Protein AF-M6FTP0-F1 (afdb_monomer)

Nearest PDB structures (foldseek):
  4o4u-assembly3_C  TM=2.458E-01  e=4.553E+00  Glaesserella parasuis
  7vs5-assembly1_dw  TM=1.729E-01  e=6.972E+00  Tequatrovirus T4

Mean predicted aligned error: 3.74 Å

pLDDT: mean 93.64, std 4.98, range [74.75, 98.69]

Foldseek 3Di:
DKEKEKEKEKEFPVLQDPPNVVLVVVDDLDDFADLCQLVDDLQAARKYWYWYWYQDPVGIDTPDTDIDGDHNPDQWDDDQQWIWGDDPFKIWIKGWDDCSQADDQDADPVRHGDIGTQDIAGELAKEKEWEKHWDQDPPPRGIMIMIMMMIMHHYNDSGRCSPVDDGPGYHYHYDDDD

Organism: NCBI:txid996804

Sequence (178 aa):
MIVLQNINLQWNKPMRGAPHSTLRNRLNKSYQLPEIMFHYNKNIGIPYHDVRILQTKDGFKTILNECRYLGSQSANWKIGCTETIKEDSKYNLYFLYSKNCGNPIRYGKTFGFLHEKAFDIFSNEFGRILYNGRHTDSDTGEWFYSLNILNVCDTEEKNYNLFLKEPDKEYKQLEILY

Radius of gyration: 16.49 Å; Cα contacts (8 Å, |Δi|>4): 383; chains: 1; bounding box: 42×42×46 Å

Solvent-accessible surface area (backbone atoms only — not comparable to full-atom values): 10102 Å² total; per-residue (Å²): 79,76,44,42,37,40,38,39,39,34,35,40,64,90,50,59,46,81,70,49,40,60,54,58,76,68,52,76,92,52,66,75,50,64,72,65,68,79,71,63,58,67,82,75,18,48,47,31,39,42,37,32,32,39,48,56,97,92,43,80,42,79,79,40,80,47,80,45,68,43,70,51,88,56,57,61,48,75,59,90,46,33,40,40,35,63,55,99,75,37,33,43,33,29,41,40,58,49,82,90,42,24,40,74,87,52,64,36,98,82,79,41,63,22,66,48,77,62,49,76,38,40,80,72,35,36,35,35,41,36,37,41,19,41,42,65,42,89,88,78,65,46,55,33,36,39,41,38,34,40,40,39,30,28,38,86,72,89,54,50,57,71,55,78,59,83,59,82,39,79,39,80,55,73,71,90,81,129

Structure (mmCIF, N/CA/C/O backbone):
data_AF-M6FTP0-F1
#
_entry.id   AF-M6FTP0-F1
#
loop_
_atom_site.group_PDB
_atom_site.id
_atom_site.type_symbol
_atom_site.label_atom_id
_atom_site.label_alt_id
_atom_site.label_comp_id
_atom_site.label_asym_id
_atom_site.label_entity_id
_atom_site.label_seq_id
_atom_site.pdbx_PDB_ins_code
_atom_site.Cartn_x
_atom_site.Cartn_y
_atom_site.Cartn_z
_atom_site.occupancy
_atom_site.B_iso_or_equiv
_atom_site.auth_seq_id
_atom_site.auth_comp_id
_atom_site.auth_asym_id
_atom_site.auth_atom_id
_atom_site.pdbx_PDB_model_num
ATOM 1 N N . MET A 1 1 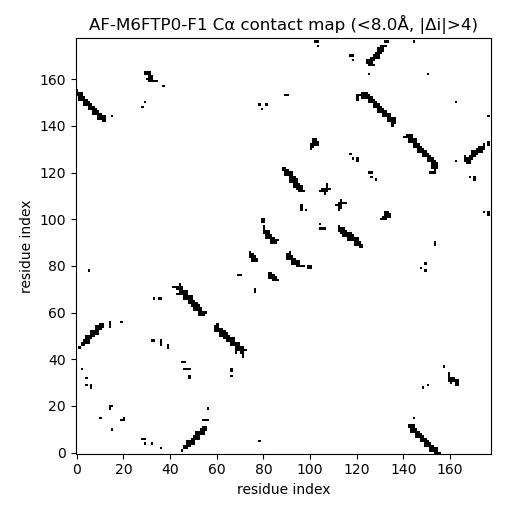? -11.719 -3.741 15.113 1.00 8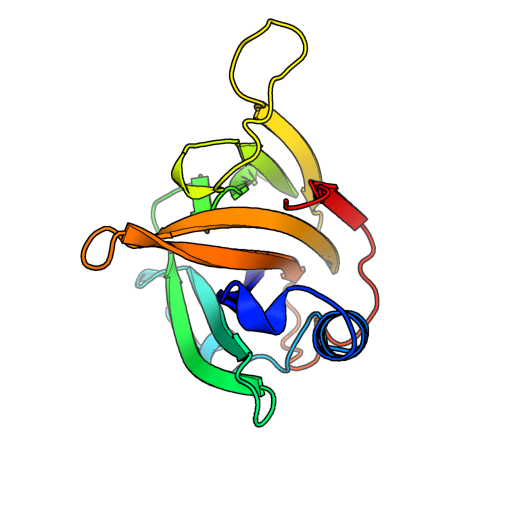5.56 1 MET A N 1
ATOM 2 C CA . MET A 1 1 ? -10.265 -4.005 15.183 1.00 85.56 1 MET A CA 1
ATOM 3 C C . MET A 1 1 ? -9.649 -3.661 13.839 1.00 85.56 1 MET A C 1
ATOM 5 O O . MET A 1 1 ? -10.145 -4.121 12.819 1.00 85.56 1 MET A O 1
ATOM 9 N N . ILE A 1 2 ? -8.552 -2.900 13.809 1.00 92.56 2 ILE A N 1
ATOM 10 C CA . ILE A 1 2 ? -7.895 -2.602 12.532 1.00 92.56 2 ILE A CA 1
ATOM 11 C C . ILE A 1 2 ? -7.166 -3.831 11.970 1.00 92.56 2 ILE A C 1
ATOM 13 O O . ILE A 1 2 ? -6.375 -4.476 12.657 1.00 92.56 2 ILE A O 1
ATOM 17 N N . VAL A 1 3 ? -7.432 -4.125 10.703 1.00 95.88 3 VAL A N 1
ATOM 18 C CA . VAL A 1 3 ? -6.797 -5.159 9.890 1.00 95.88 3 VAL A CA 1
ATOM 19 C C . VAL A 1 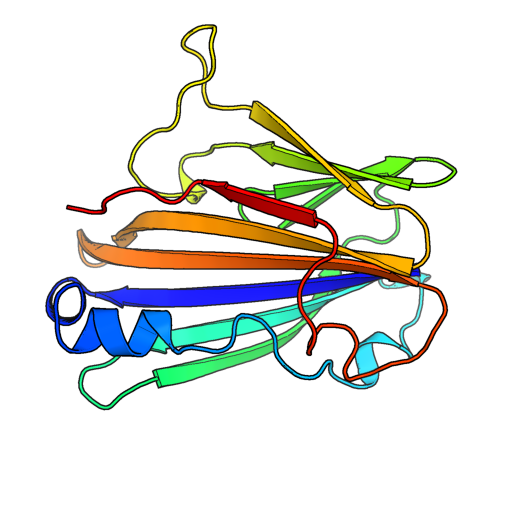3 ? -6.054 -4.469 8.754 1.00 95.88 3 VAL A C 1
ATOM 21 O O . VAL A 1 3 ? -6.605 -3.605 8.069 1.00 95.88 3 VAL A O 1
ATOM 24 N N . LEU A 1 4 ? -4.790 -4.843 8.559 1.00 97.44 4 LEU A N 1
ATOM 25 C CA . LEU A 1 4 ? -3.880 -4.189 7.623 1.00 97.44 4 LEU A CA 1
ATOM 26 C C . LEU A 1 4 ? -3.193 -5.218 6.727 1.00 97.44 4 LEU A C 1
ATOM 28 O O . LEU A 1 4 ? -2.717 -6.254 7.197 1.00 97.44 4 LEU A O 1
ATOM 32 N N . GLN A 1 5 ? -3.086 -4.908 5.438 1.00 98.44 5 GLN A N 1
ATOM 33 C CA . GLN A 1 5 ? -2.251 -5.650 4.498 1.00 98.44 5 GLN A CA 1
ATOM 34 C C . GLN A 1 5 ? -1.409 -4.678 3.678 1.00 98.44 5 GLN A C 1
ATOM 36 O O . GLN A 1 5 ? -1.940 -3.841 2.950 1.00 98.44 5 GLN A O 1
ATOM 41 N N . ASN A 1 6 ? -0.094 -4.822 3.791 1.00 98.50 6 ASN A N 1
ATOM 42 C CA . ASN A 1 6 ? 0.900 -4.102 3.020 1.00 98.50 6 ASN A CA 1
ATOM 43 C C . ASN A 1 6 ? 1.406 -4.990 1.884 1.00 98.50 6 ASN A C 1
ATOM 45 O O . ASN A 1 6 ? 1.874 -6.099 2.126 1.00 98.50 6 ASN A O 1
ATOM 49 N N . ILE A 1 7 ? 1.331 -4.503 0.651 1.00 98.56 7 ILE A N 1
ATOM 50 C CA . ILE A 1 7 ? 1.864 -5.184 -0.526 1.00 98.56 7 ILE A CA 1
ATOM 51 C C . ILE A 1 7 ? 2.856 -4.253 -1.208 1.00 98.56 7 ILE A C 1
ATOM 53 O O . ILE A 1 7 ? 2.527 -3.124 -1.572 1.00 98.56 7 ILE A O 1
ATOM 57 N N . ASN A 1 8 ? 4.069 -4.745 -1.425 1.00 98.06 8 ASN A N 1
ATOM 58 C CA . ASN A 1 8 ? 5.114 -4.042 -2.148 1.00 98.06 8 ASN A CA 1
ATOM 59 C C . ASN A 1 8 ? 5.555 -4.879 -3.354 1.00 98.06 8 ASN A C 1
ATOM 61 O O . ASN A 1 8 ? 6.132 -5.955 -3.209 1.00 98.06 8 ASN A O 1
ATOM 65 N N . LEU A 1 9 ? 5.274 -4.379 -4.552 1.00 98.12 9 LEU A N 1
ATOM 66 C CA . LEU A 1 9 ? 5.743 -4.951 -5.807 1.00 98.12 9 LEU A CA 1
ATOM 67 C C . LEU A 1 9 ? 6.957 -4.163 -6.289 1.00 98.12 9 LEU A C 1
ATOM 69 O O . LEU A 1 9 ? 6.847 -2.952 -6.450 1.00 98.12 9 LEU A O 1
ATOM 73 N N . GLN A 1 10 ? 8.065 -4.836 -6.586 1.00 97.19 10 GLN A N 1
ATOM 74 C CA . GLN A 1 10 ? 9.291 -4.225 -7.097 1.00 97.19 10 GLN A CA 1
ATOM 75 C C . GLN A 1 10 ? 9.682 -4.770 -8.466 1.00 97.19 10 GLN A C 1
ATOM 77 O O . GLN A 1 10 ? 9.391 -5.920 -8.796 1.00 97.19 10 GLN A O 1
ATOM 82 N N . TRP A 1 11 ? 10.356 -3.950 -9.267 1.00 96.38 11 TRP A N 1
ATOM 83 C CA . TRP A 1 11 ? 10.94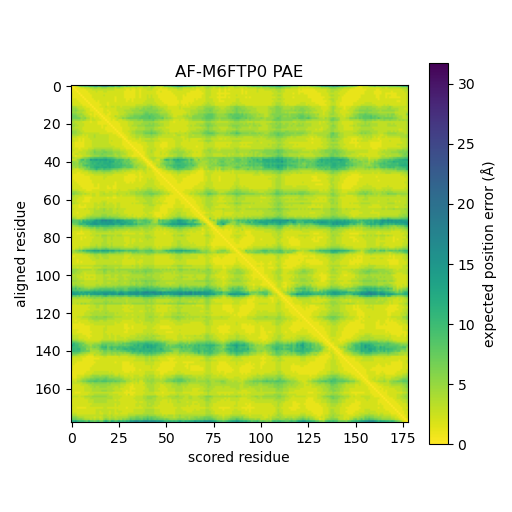0 -4.360 -10.542 1.00 96.38 11 TRP A CA 1
ATOM 84 C C . TRP A 1 11 ? 12.121 -3.467 -10.913 1.00 96.38 11 TRP A C 1
ATOM 86 O O . TRP A 1 11 ? 12.176 -2.303 -10.523 1.00 96.38 11 TRP A O 1
ATOM 96 N N . ASN A 1 12 ? 13.043 -3.992 -11.717 1.00 94.12 12 ASN A N 1
ATOM 97 C CA . ASN A 1 12 ? 14.188 -3.224 -12.209 1.00 94.12 12 ASN A CA 1
ATOM 98 C C . ASN A 1 12 ? 13.881 -2.579 -13.566 1.00 94.12 12 ASN A C 1
ATOM 100 O O . ASN A 1 12 ? 12.886 -2.897 -14.226 1.00 94.12 12 ASN A O 1
ATOM 104 N N . LYS A 1 13 ? 14.772 -1.687 -14.011 1.00 91.94 13 LYS A N 1
ATOM 105 C CA . LYS A 1 13 ? 14.663 -0.954 -15.284 1.00 91.94 13 LYS A CA 1
ATOM 106 C C . LYS A 1 13 ? 14.298 -1.815 -16.509 1.00 91.94 13 LYS A C 1
ATOM 108 O O . LYS A 1 13 ? 13.410 -1.375 -17.243 1.00 91.94 13 LYS A O 1
ATOM 113 N N . PRO A 1 14 ? 14.865 -3.022 -16.735 1.00 92.50 14 PRO A N 1
ATOM 114 C CA . PRO A 1 14 ? 14.511 -3.831 -17.908 1.00 92.50 14 PRO A CA 1
ATOM 115 C C . PRO A 1 14 ? 13.032 -4.248 -17.938 1.00 92.50 14 PRO A C 1
ATOM 117 O O . PRO A 1 14 ? 12.446 -4.396 -19.005 1.00 92.50 14 PRO A O 1
ATOM 120 N N . MET A 1 15 ? 12.397 -4.364 -16.770 1.00 93.94 15 MET A N 1
ATOM 121 C CA . MET A 1 15 ? 11.000 -4.772 -16.624 1.00 93.94 15 MET A CA 1
ATOM 122 C C . MET A 1 15 ? 10.040 -3.575 -16.590 1.00 93.94 15 MET A C 1
ATOM 124 O O . MET A 1 15 ? 8.848 -3.745 -16.354 1.00 93.94 15 MET A O 1
ATOM 128 N N . ARG A 1 16 ? 10.505 -2.337 -16.796 1.00 90.62 16 ARG A N 1
ATOM 129 C CA . ARG A 1 16 ? 9.656 -1.142 -16.656 1.00 90.62 16 ARG A CA 1
ATOM 130 C C . ARG A 1 16 ? 8.542 -1.074 -17.703 1.00 90.62 16 ARG A C 1
ATOM 132 O O . ARG A 1 16 ? 7.417 -0.716 -17.356 1.00 90.62 16 ARG A O 1
ATOM 139 N N . GLY A 1 17 ? 8.855 -1.402 -18.953 1.00 91.12 17 GLY A N 1
ATOM 140 C CA . GLY A 1 17 ? 7.950 -1.268 -20.097 1.00 91.12 17 GLY A CA 1
ATOM 141 C C . GLY A 1 17 ? 7.066 -2.488 -20.359 1.00 91.12 17 GLY A C 1
ATOM 142 O O . GLY A 1 17 ? 7.036 -3.449 -19.586 1.00 91.12 17 GLY A O 1
ATOM 143 N N . ALA A 1 18 ? 6.346 -2.444 -21.480 1.00 89.31 18 ALA A N 1
ATOM 144 C CA . ALA A 1 18 ? 5.653 -3.613 -22.009 1.00 89.31 18 ALA A CA 1
ATOM 145 C C . ALA A 1 18 ? 6.682 -4.690 -22.422 1.00 89.31 18 ALA A C 1
ATOM 147 O O . ALA A 1 18 ? 7.774 -4.333 -22.865 1.00 89.31 18 ALA A O 1
ATOM 148 N N . PRO A 1 19 ? 6.367 -5.990 -22.270 1.00 92.50 19 PRO A N 1
ATOM 149 C CA . PRO A 1 19 ? 5.085 -6.554 -21.822 1.00 92.50 19 PRO A CA 1
ATOM 150 C C . PRO A 1 19 ? 4.919 -6.613 -20.292 1.00 92.50 19 PRO A C 1
ATOM 152 O O . PRO A 1 19 ? 3.826 -6.865 -19.785 1.00 92.50 19 PRO A O 1
ATOM 155 N N . HIS A 1 20 ? 5.988 -6.371 -19.534 1.00 93.94 20 HIS A N 1
ATOM 156 C CA . HIS A 1 20 ? 6.010 -6.542 -18.081 1.00 93.94 20 HIS A CA 1
ATOM 157 C C . HIS A 1 20 ? 5.050 -5.595 -17.347 1.00 93.94 20 HIS A C 1
ATOM 159 O O . HIS A 1 20 ? 4.419 -6.004 -16.370 1.00 93.94 20 HIS A O 1
ATOM 165 N N . SER A 1 21 ? 4.872 -4.362 -17.831 1.00 92.38 21 SER A N 1
ATOM 166 C CA . SER A 1 21 ? 3.883 -3.419 -17.292 1.00 92.38 21 SER A CA 1
ATOM 167 C C . SER A 1 21 ? 2.443 -3.922 -17.419 1.00 92.38 21 SER A C 1
ATOM 169 O O . SER A 1 21 ? 1.660 -3.773 -16.482 1.00 92.38 21 SER A O 1
ATOM 171 N N . THR A 1 22 ? 2.103 -4.594 -18.522 1.00 92.69 22 THR A N 1
ATOM 172 C CA . THR A 1 22 ? 0.778 -5.195 -18.728 1.00 92.69 22 THR A CA 1
ATOM 173 C C . THR A 1 22 ? 0.499 -6.294 -17.707 1.00 92.69 22 THR A C 1
ATOM 175 O O . THR A 1 22 ? -0.620 -6.386 -17.205 1.00 92.69 22 THR A O 1
ATOM 178 N N . LEU A 1 23 ? 1.509 -7.096 -17.351 1.00 92.50 23 LEU A N 1
ATOM 179 C CA . LEU A 1 23 ? 1.379 -8.103 -16.295 1.00 92.50 23 LEU A CA 1
ATOM 180 C C . LEU A 1 23 ? 1.122 -7.457 -14.929 1.00 92.50 23 LEU A C 1
ATOM 182 O O . LEU A 1 23 ? 0.277 -7.941 -14.182 1.00 92.50 23 LEU A O 1
ATOM 186 N N . ARG A 1 24 ? 1.794 -6.339 -14.612 1.00 94.19 24 ARG A N 1
ATOM 187 C CA . ARG A 1 24 ? 1.581 -5.625 -13.338 1.00 94.19 24 ARG A CA 1
ATOM 188 C C . ARG A 1 24 ? 0.164 -5.079 -13.204 1.00 94.19 24 ARG A C 1
ATOM 190 O O . ARG A 1 24 ? -0.405 -5.158 -12.123 1.00 94.19 24 ARG A O 1
ATOM 197 N N . ASN A 1 25 ? -0.432 -4.602 -14.295 1.00 90.50 25 ASN A N 1
ATOM 198 C CA . ASN A 1 25 ? -1.815 -4.113 -14.288 1.00 90.50 25 ASN A CA 1
ATOM 199 C C . ASN A 1 25 ? -2.846 -5.206 -13.954 1.00 90.50 25 ASN A C 1
ATOM 201 O O . ASN A 1 25 ? -3.963 -4.882 -13.559 1.00 90.50 25 ASN A O 1
ATOM 205 N N . ARG A 1 26 ? -2.477 -6.484 -14.113 1.00 89.69 26 ARG A N 1
ATOM 206 C CA . ARG A 1 26 ? -3.313 -7.654 -13.806 1.00 89.69 26 ARG A CA 1
ATOM 207 C C . ARG A 1 26 ? -2.990 -8.287 -12.451 1.00 89.69 26 ARG A C 1
ATOM 209 O O . ARG A 1 26 ? -3.649 -9.249 -12.075 1.00 89.69 26 ARG A O 1
ATOM 216 N N . LEU A 1 27 ? -1.968 -7.801 -11.744 1.00 93.00 27 LEU A N 1
ATOM 217 C CA . LEU A 1 27 ? -1.605 -8.338 -10.438 1.00 93.00 27 LEU A CA 1
ATOM 218 C C . LEU A 1 27 ? -2.714 -8.029 -9.425 1.00 93.00 27 LEU A C 1
ATOM 220 O O . LEU A 1 27 ? -3.233 -6.910 -9.376 1.00 93.00 27 LEU A O 1
ATOM 224 N N . ASN A 1 28 ? -3.034 -9.014 -8.586 1.00 94.19 28 ASN A N 1
ATOM 225 C CA . ASN A 1 28 ? -3.955 -8.818 -7.475 1.00 94.19 28 ASN A CA 1
ATOM 226 C C . ASN A 1 28 ? -3.441 -7.712 -6.542 1.00 94.19 28 ASN A C 1
ATOM 228 O O . ASN A 1 28 ? -2.266 -7.669 -6.182 1.00 94.19 28 ASN A O 1
ATOM 232 N N . LYS A 1 29 ? -4.347 -6.822 -6.131 1.00 96.19 29 LYS A N 1
ATOM 233 C CA . LYS A 1 29 ? -4.064 -5.716 -5.195 1.00 96.19 29 LYS A CA 1
ATOM 234 C C . LYS A 1 29 ? -4.345 -6.100 -3.740 1.00 96.19 29 LYS A C 1
ATOM 236 O O . LYS A 1 29 ? -4.313 -5.252 -2.851 1.00 96.19 29 LYS A O 1
ATOM 241 N N . SER A 1 30 ? -4.673 -7.364 -3.513 1.00 97.44 30 SER A N 1
ATOM 242 C CA . SER A 1 30 ? -4.970 -7.956 -2.219 1.00 97.44 30 SER A CA 1
ATOM 243 C C . SER A 1 30 ? -4.738 -9.462 -2.272 1.00 97.44 30 SER A C 1
ATOM 245 O O . SER A 1 30 ? -4.806 -10.088 -3.330 1.00 97.44 30 SER A O 1
ATOM 247 N N . TYR A 1 31 ? -4.456 -10.034 -1.109 1.00 97.06 31 TYR A N 1
ATOM 248 C CA . TYR A 1 31 ? -4.274 -11.472 -0.921 1.00 97.06 31 TYR A CA 1
ATOM 249 C C . TYR A 1 31 ? -5.064 -11.929 0.298 1.00 97.06 31 TYR A C 1
ATOM 251 O O . TYR A 1 31 ? -5.360 -11.121 1.182 1.00 97.06 31 TYR A O 1
ATOM 259 N N . GLN A 1 32 ? -5.373 -13.222 0.360 1.00 97.12 32 GLN A N 1
ATOM 260 C CA . GLN A 1 32 ? -5.984 -13.816 1.542 1.00 97.12 32 GLN A CA 1
ATOM 261 C C . GLN A 1 32 ? -5.124 -13.535 2.785 1.00 97.12 32 GLN A C 1
ATOM 263 O O . GLN A 1 32 ? -3.892 -13.566 2.728 1.00 97.12 32 GLN A O 1
ATOM 268 N N . LEU A 1 33 ? -5.776 -13.196 3.893 1.00 97.38 33 LEU A N 1
ATOM 269 C CA . LEU A 1 33 ? -5.116 -12.866 5.149 1.00 97.38 33 LEU A CA 1
ATOM 270 C C . LEU A 1 33 ? -4.710 -14.142 5.905 1.00 97.38 33 LEU A C 1
ATOM 272 O O . LEU A 1 33 ? -5.528 -15.058 6.012 1.00 97.38 33 LEU A O 1
ATOM 276 N N . PRO A 1 34 ? -3.494 -14.195 6.479 1.00 95.44 34 PRO A N 1
ATOM 277 C CA . PRO A 1 34 ? -3.080 -15.277 7.363 1.00 95.44 34 PRO A CA 1
ATOM 278 C C . PRO A 1 34 ? -3.980 -15.380 8.596 1.00 95.44 34 PRO A C 1
ATOM 280 O O . PRO A 1 34 ? -4.343 -14.365 9.187 1.00 95.44 34 PRO A O 1
ATOM 283 N N . GLU A 1 35 ? -4.269 -16.597 9.053 1.00 91.81 35 GLU A N 1
ATOM 284 C CA . GLU A 1 35 ? -5.139 -16.827 10.216 1.00 91.81 35 GLU A CA 1
ATOM 285 C C . GLU A 1 35 ? -4.629 -16.161 11.504 1.00 91.81 35 GLU A C 1
ATOM 287 O O . GLU A 1 35 ? -5.417 -15.665 12.315 1.00 91.81 35 GLU A O 1
ATOM 292 N N . ILE A 1 36 ? -3.303 -16.088 11.662 1.00 89.69 36 ILE A N 1
ATOM 293 C CA . ILE A 1 36 ? -2.641 -15.467 12.816 1.00 89.69 36 ILE A CA 1
ATOM 294 C C . ILE A 1 36 ? -3.033 -13.989 13.003 1.00 89.69 36 ILE A C 1
ATOM 296 O O . ILE A 1 36 ? -3.029 -13.495 14.128 1.00 89.69 36 ILE A O 1
ATOM 300 N N . MET A 1 37 ? -3.468 -13.307 11.933 1.00 91.19 37 MET A N 1
ATOM 301 C CA . MET A 1 37 ? -3.967 -11.925 11.972 1.00 91.19 37 MET A CA 1
ATOM 302 C C . MET A 1 37 ? -5.189 -11.746 12.885 1.00 91.19 37 MET A C 1
ATOM 304 O O . MET A 1 37 ? -5.428 -10.648 13.375 1.00 91.19 37 MET A O 1
ATOM 308 N N . PHE A 1 38 ? -5.963 -12.810 13.116 1.00 90.56 38 PHE A N 1
ATOM 309 C CA . PHE A 1 38 ? -7.216 -12.779 13.880 1.00 90.56 38 PHE A CA 1
ATOM 310 C C . PHE A 1 38 ? -7.113 -13.478 15.247 1.00 90.56 38 PHE A C 1
ATOM 312 O O . PHE A 1 38 ? -8.097 -13.546 15.988 1.00 90.56 38 PHE A O 1
ATOM 319 N N . HIS A 1 39 ? -5.927 -13.996 15.585 1.00 85.94 39 HIS A N 1
ATOM 320 C CA . HIS A 1 39 ? -5.656 -14.785 16.794 1.00 85.94 39 HIS A CA 1
ATOM 321 C C . HIS A 1 39 ? -4.433 -14.266 17.565 1.00 85.94 39 HIS A C 1
ATOM 323 O O . HIS A 1 39 ? -3.701 -15.032 18.187 1.00 85.94 39 HIS A O 1
ATOM 329 N N . TYR A 1 40 ? -4.192 -12.958 17.518 1.00 81.12 40 TYR A N 1
ATOM 330 C CA . TYR A 1 40 ? -3.022 -12.344 18.136 1.00 81.12 40 TYR A CA 1
ATOM 331 C C . TYR A 1 40 ? -3.288 -11.843 19.560 1.00 81.12 40 TYR A C 1
ATOM 333 O O . TYR A 1 40 ? -4.403 -11.473 19.935 1.00 81.12 40 TYR A O 1
ATOM 341 N N . ASN A 1 41 ? -2.219 -11.763 20.351 1.00 82.19 41 ASN A N 1
ATOM 342 C CA . ASN A 1 41 ? -2.250 -11.111 21.653 1.00 82.19 41 ASN A CA 1
ATOM 343 C C . ASN A 1 41 ? -2.115 -9.590 21.476 1.00 82.19 41 ASN A C 1
ATOM 345 O O . ASN A 1 41 ? -1.067 -9.105 21.047 1.00 82.19 41 ASN A O 1
ATOM 349 N N . LYS A 1 42 ? -3.152 -8.835 21.862 1.00 78.88 42 LYS A N 1
ATOM 350 C CA . LYS A 1 42 ? -3.191 -7.364 21.756 1.00 78.88 42 LYS A CA 1
ATOM 351 C C . LYS A 1 42 ? -2.039 -6.659 22.488 1.00 78.88 42 LYS A C 1
ATOM 353 O O . LYS A 1 42 ? -1.674 -5.555 22.097 1.00 78.88 42 LYS A O 1
ATOM 358 N N . ASN A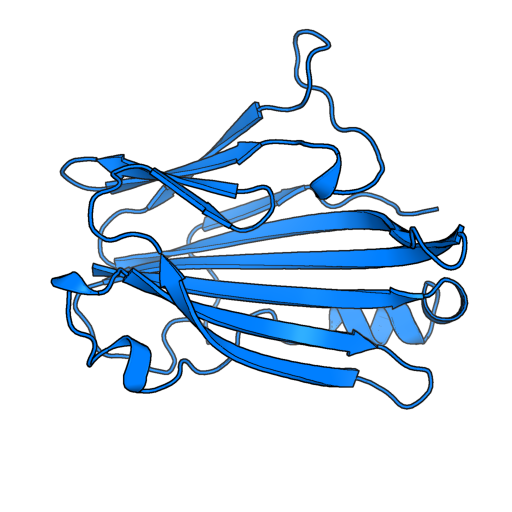 1 43 ? -1.430 -7.298 23.490 1.00 81.56 43 ASN A N 1
ATOM 359 C CA . ASN A 1 43 ? -0.276 -6.749 24.203 1.00 81.56 43 ASN A CA 1
ATOM 360 C C . ASN A 1 43 ? 1.004 -6.760 23.349 1.00 81.56 43 ASN A C 1
ATOM 362 O O . ASN A 1 43 ? 1.847 -5.883 23.523 1.00 81.56 43 ASN A O 1
ATOM 366 N N . ILE A 1 44 ? 1.137 -7.712 22.412 1.00 82.44 44 ILE A N 1
ATOM 367 C CA . ILE A 1 44 ? 2.296 -7.820 21.507 1.00 82.44 44 ILE A CA 1
ATOM 368 C C . ILE A 1 44 ? 2.279 -6.688 20.478 1.00 82.44 44 ILE A C 1
ATOM 370 O O . ILE A 1 44 ? 3.313 -6.092 20.186 1.00 82.44 44 ILE A O 1
ATOM 374 N N . GLY A 1 45 ? 1.105 -6.380 19.928 1.00 88.12 45 GLY A N 1
ATOM 375 C CA . GLY A 1 45 ? 0.975 -5.403 18.857 1.00 88.12 45 GLY A CA 1
ATOM 376 C C . GLY A 1 45 ? -0.250 -5.639 17.996 1.00 88.12 45 GLY A C 1
ATOM 377 O O . GLY A 1 45 ? -0.977 -6.608 18.189 1.00 88.12 45 GLY A O 1
ATOM 378 N N . ILE A 1 46 ? -0.457 -4.762 17.021 1.00 90.69 46 ILE A N 1
ATOM 379 C CA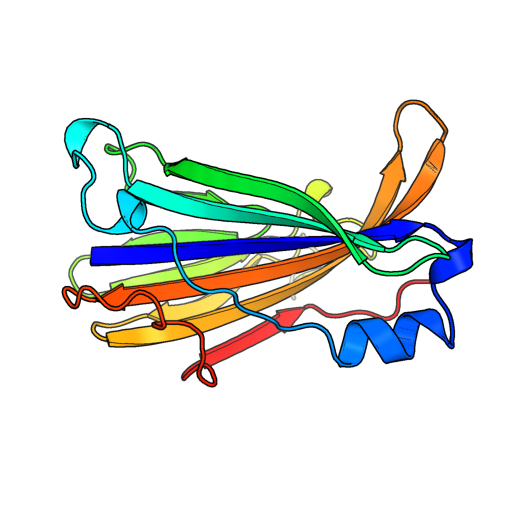 . ILE A 1 46 ? -1.479 -4.934 15.984 1.00 90.69 46 ILE A CA 1
ATOM 380 C C . ILE A 1 46 ? -0.826 -5.639 14.794 1.00 90.69 46 ILE A C 1
ATOM 382 O O . ILE A 1 46 ? 0.147 -5.103 14.254 1.00 90.69 46 ILE A O 1
ATOM 386 N N . PRO A 1 47 ? -1.309 -6.817 14.375 1.00 93.62 47 PRO A N 1
ATOM 387 C CA . PRO A 1 47 ? -0.709 -7.533 13.272 1.00 93.62 47 PRO A CA 1
ATOM 388 C C . PRO A 1 47 ? -1.039 -6.853 11.940 1.00 93.62 47 PRO A C 1
ATOM 390 O O . PRO A 1 47 ? -2.121 -6.296 11.747 1.00 93.62 47 PRO A O 1
ATOM 393 N N . TYR A 1 48 ? -0.111 -6.931 10.996 1.00 96.38 48 TYR A N 1
ATOM 394 C CA . TYR A 1 48 ? -0.341 -6.613 9.595 1.00 96.38 48 TYR A CA 1
ATOM 395 C C . TYR A 1 48 ? 0.315 -7.662 8.703 1.00 96.38 48 TYR A C 1
ATOM 397 O O . TYR A 1 48 ? 1.394 -8.178 9.000 1.00 96.38 48 TYR A O 1
ATOM 405 N N . HIS A 1 49 ? -0.342 -7.970 7.592 1.00 98.12 49 HIS A N 1
ATOM 406 C CA . HIS A 1 49 ? 0.166 -8.895 6.590 1.00 98.12 49 HIS A CA 1
ATOM 407 C C . HIS A 1 49 ? 1.116 -8.137 5.652 1.00 98.12 49 HIS A C 1
ATOM 409 O O . HIS A 1 49 ? 0.669 -7.230 4.954 1.00 98.12 49 HIS A O 1
ATOM 415 N N . ASP A 1 50 ? 2.408 -8.472 5.640 1.00 98.31 50 ASP A N 1
ATOM 416 C CA . ASP A 1 50 ? 3.407 -7.891 4.731 1.00 98.31 50 ASP A CA 1
ATOM 417 C C . ASP A 1 50 ? 3.689 -8.870 3.587 1.00 98.31 50 ASP A C 1
ATOM 419 O O . ASP A 1 50 ? 4.112 -10.006 3.813 1.00 98.31 50 ASP A O 1
ATOM 423 N N . VAL A 1 51 ? 3.456 -8.426 2.354 1.00 98.44 51 VAL A N 1
ATOM 424 C CA . VAL A 1 51 ? 3.703 -9.188 1.130 1.00 98.44 51 VAL A CA 1
ATOM 425 C C . VAL A 1 51 ? 4.663 -8.403 0.254 1.00 98.44 51 VAL A C 1
ATOM 427 O O . VAL A 1 51 ? 4.396 -7.261 -0.117 1.00 98.44 51 VAL A O 1
ATOM 430 N N . ARG A 1 52 ? 5.776 -9.022 -0.137 1.00 98.19 52 ARG A N 1
ATOM 431 C CA . ARG A 1 52 ? 6.729 -8.425 -1.078 1.00 98.19 52 ARG A CA 1
ATOM 432 C C . ARG A 1 52 ? 6.900 -9.314 -2.285 1.00 98.19 52 ARG A C 1
ATOM 434 O O . ARG A 1 52 ? 7.109 -10.520 -2.162 1.00 98.19 52 ARG A O 1
ATOM 441 N N . ILE A 1 53 ? 6.827 -8.701 -3.454 1.00 98.31 53 ILE A N 1
ATOM 442 C CA . ILE A 1 53 ? 6.844 -9.381 -4.741 1.00 98.31 53 ILE A CA 1
ATOM 443 C C . ILE A 1 53 ? 7.904 -8.718 -5.603 1.00 98.31 53 ILE A C 1
ATOM 445 O O . ILE A 1 53 ? 7.914 -7.502 -5.762 1.00 98.31 53 ILE A O 1
ATOM 449 N N . LEU A 1 54 ? 8.773 -9.524 -6.195 1.00 97.62 54 LEU A N 1
ATOM 450 C CA . LEU A 1 54 ? 9.719 -9.091 -7.208 1.00 97.62 54 LEU A CA 1
ATOM 451 C C . LEU A 1 54 ? 9.216 -9.540 -8.579 1.00 97.62 54 LEU A C 1
ATOM 453 O O . LEU A 1 54 ? 8.966 -10.725 -8.792 1.00 97.62 54 LEU A O 1
ATOM 457 N N . GLN A 1 55 ? 9.093 -8.613 -9.523 1.00 97.31 55 GLN A N 1
ATOM 458 C CA . GLN A 1 55 ? 8.905 -8.958 -10.924 1.00 97.31 55 GLN A CA 1
ATOM 459 C C . GLN A 1 55 ? 10.265 -9.170 -11.587 1.00 97.31 55 GLN A C 1
ATOM 461 O O . GLN A 1 55 ? 11.082 -8.252 -11.679 1.00 97.31 55 GLN A O 1
ATOM 466 N N . THR A 1 56 ? 10.476 -10.379 -12.091 1.00 94.88 56 THR A N 1
ATOM 467 C CA . THR A 1 56 ? 11.620 -10.755 -12.917 1.00 94.88 56 THR A CA 1
ATOM 468 C C . THR A 1 56 ? 11.188 -10.933 -14.373 1.00 94.88 56 THR A C 1
ATOM 470 O O . THR A 1 56 ? 10.009 -10.809 -14.721 1.00 94.88 56 THR A O 1
ATOM 473 N N . LYS A 1 57 ? 12.150 -11.243 -15.246 1.00 92.94 57 LYS A N 1
ATOM 474 C CA . LYS A 1 57 ? 11.866 -11.669 -16.622 1.00 92.94 57 LYS A CA 1
ATOM 475 C C . LYS A 1 57 ? 10.983 -12.929 -16.679 1.00 92.94 57 LYS A C 1
ATOM 477 O O . LYS A 1 57 ? 10.220 -13.079 -17.625 1.00 92.94 57 LYS A O 1
ATOM 482 N N . ASP A 1 58 ? 11.058 -13.776 -15.650 1.00 92.94 58 ASP A N 1
ATOM 483 C CA . ASP A 1 58 ? 10.373 -15.071 -15.569 1.00 92.94 58 ASP A CA 1
ATOM 484 C C . ASP A 1 58 ? 8.980 -14.966 -14.917 1.00 92.94 58 ASP A C 1
ATOM 486 O O . ASP A 1 58 ? 8.254 -15.953 -14.838 1.00 92.94 58 ASP A O 1
ATOM 490 N N . GLY A 1 59 ? 8.583 -13.775 -14.447 1.00 93.81 59 GLY A N 1
ATOM 491 C CA . GLY A 1 59 ? 7.273 -13.527 -13.845 1.00 93.81 59 GLY A CA 1
ATOM 492 C C . GLY A 1 59 ? 7.355 -12.872 -12.469 1.00 93.81 59 GLY A C 1
ATOM 493 O O . GLY A 1 59 ? 8.252 -12.079 -12.194 1.00 93.81 59 GLY A O 1
ATOM 494 N N . PHE A 1 60 ? 6.381 -13.162 -11.608 1.00 96.38 60 PHE A N 1
ATOM 495 C CA . PHE A 1 60 ? 6.327 -12.637 -10.244 1.00 96.38 60 PHE A CA 1
ATOM 496 C C . PHE A 1 60 ? 6.850 -13.670 -9.252 1.00 96.38 60 PHE A C 1
ATOM 498 O O . PHE A 1 60 ? 6.391 -14.809 -9.232 1.00 96.38 60 PHE A O 1
ATOM 505 N N . LYS A 1 61 ? 7.772 -13.249 -8.390 1.00 96.88 61 LYS A N 1
ATOM 506 C CA . LYS A 1 61 ? 8.292 -14.045 -7.283 1.00 96.88 61 LYS A CA 1
ATOM 507 C C . LYS A 1 61 ? 7.916 -13.376 -5.969 1.00 96.88 61 LYS A C 1
ATOM 509 O O . LYS A 1 61 ? 8.379 -12.272 -5.690 1.00 96.88 61 LYS A O 1
ATOM 514 N N . THR A 1 62 ? 7.117 -14.045 -5.145 1.00 97.06 62 THR A N 1
ATOM 515 C CA . THR A 1 62 ? 6.911 -13.624 -3.754 1.00 97.06 62 THR A CA 1
ATOM 516 C C . THR A 1 62 ? 8.207 -13.851 -2.983 1.00 97.06 62 THR A C 1
ATOM 518 O O . THR A 1 62 ? 8.703 -14.973 -2.918 1.00 97.06 62 THR A O 1
ATOM 521 N N . ILE A 1 63 ? 8.780 -12.777 -2.446 1.00 97.44 63 ILE A N 1
ATOM 522 C CA . ILE A 1 63 ? 10.032 -12.801 -1.676 1.00 97.44 63 ILE A CA 1
ATOM 523 C C . ILE A 1 63 ? 9.792 -12.632 -0.173 1.00 97.44 63 ILE A C 1
ATOM 525 O O . ILE A 1 63 ? 10.681 -12.925 0.617 1.00 97.44 63 ILE A O 1
ATOM 529 N N . LEU A 1 64 ? 8.603 -12.166 0.218 1.00 97.88 64 LEU A N 1
ATOM 530 C CA . LEU A 1 64 ? 8.169 -12.077 1.607 1.00 97.88 64 LEU A CA 1
ATOM 531 C C . LEU A 1 64 ? 6.651 -12.255 1.676 1.00 97.88 64 LEU A C 1
ATOM 533 O O . LEU A 1 64 ? 5.932 -11.693 0.848 1.00 97.88 64 LEU A O 1
ATOM 537 N N . ASN A 1 65 ? 6.181 -13.037 2.641 1.00 97.25 65 ASN A N 1
ATOM 538 C CA . ASN A 1 65 ? 4.768 -13.241 2.946 1.00 97.25 65 ASN A CA 1
ATOM 539 C C . ASN A 1 65 ? 4.665 -13.608 4.430 1.00 97.25 65 ASN A C 1
ATOM 541 O O . ASN A 1 65 ? 4.829 -14.769 4.800 1.00 97.25 65 ASN A O 1
ATOM 545 N N . GLU A 1 66 ? 4.511 -12.597 5.279 1.00 96.38 66 GLU A N 1
ATOM 546 C CA . GLU A 1 66 ? 4.630 -12.743 6.729 1.00 96.38 66 GLU A CA 1
ATOM 547 C C . GLU A 1 66 ? 3.604 -11.886 7.471 1.00 96.38 66 GLU A C 1
ATOM 549 O O . GLU A 1 66 ? 3.110 -10.878 6.966 1.00 96.38 66 GLU A O 1
ATOM 554 N N . CYS A 1 67 ? 3.330 -12.258 8.720 1.00 95.38 67 CYS A N 1
ATOM 555 C CA . CYS A 1 67 ? 2.628 -11.403 9.666 1.00 95.38 67 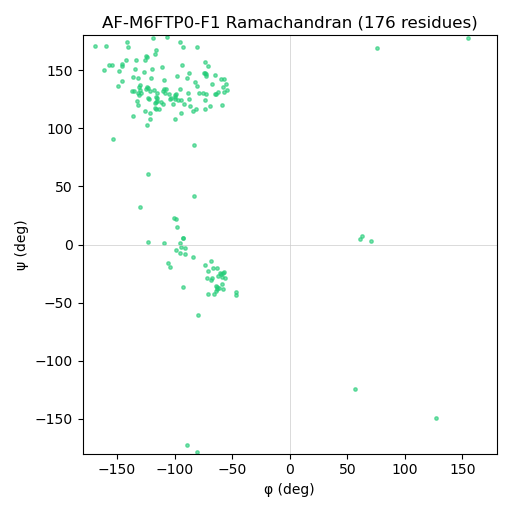CYS A CA 1
ATOM 556 C C . CYS A 1 67 ? 3.649 -10.635 10.510 1.00 95.38 67 CYS A C 1
ATOM 558 O O . CYS A 1 67 ? 4.503 -11.231 11.165 1.00 95.38 67 CYS A O 1
ATOM 560 N N . ARG A 1 68 ? 3.540 -9.310 10.519 1.00 94.69 68 ARG A N 1
ATOM 561 C CA . ARG A 1 68 ? 4.371 -8.395 11.311 1.00 94.69 68 ARG A CA 1
ATOM 562 C C . ARG A 1 68 ? 3.505 -7.650 12.317 1.00 94.69 68 ARG A C 1
ATOM 564 O O . ARG A 1 68 ? 2.289 -7.682 12.202 1.00 94.69 68 ARG A O 1
ATOM 571 N N . TYR A 1 69 ? 4.113 -6.973 13.288 1.00 92.88 69 TYR A N 1
ATOM 572 C CA . TYR A 1 69 ? 3.384 -6.291 14.360 1.00 92.88 69 TYR A CA 1
ATOM 573 C C . TYR A 1 69 ? 3.730 -4.806 14.419 1.00 92.88 69 TYR A C 1
ATOM 575 O O . TYR A 1 69 ? 4.896 -4.419 14.357 1.00 92.88 69 TYR A O 1
ATOM 583 N N . LEU A 1 70 ? 2.700 -3.979 14.552 1.00 91.75 70 LEU A N 1
ATOM 584 C CA . LEU A 1 70 ? 2.802 -2.578 14.933 1.00 91.75 70 LEU A CA 1
ATOM 585 C C . LEU A 1 70 ? 2.782 -2.467 16.459 1.00 91.75 70 LEU A C 1
ATOM 587 O O . LEU A 1 70 ? 2.098 -3.246 17.122 1.00 91.75 70 LEU A O 1
ATOM 591 N N . GLY A 1 71 ? 3.486 -1.481 17.019 1.00 86.50 71 GLY A N 1
ATOM 592 C CA . GLY A 1 71 ? 3.531 -1.272 18.470 1.00 86.50 71 GLY A CA 1
ATOM 593 C C . GLY A 1 71 ? 2.138 -1.074 19.084 1.00 86.50 71 GLY A C 1
ATOM 594 O O . GLY A 1 71 ? 1.352 -0.257 18.600 1.00 86.50 71 GLY A O 1
ATOM 595 N N . SER A 1 72 ? 1.847 -1.809 20.162 1.00 74.75 72 SER A N 1
ATOM 596 C CA . SER A 1 72 ? 0.534 -1.854 20.829 1.00 74.75 72 SER A CA 1
ATOM 597 C C . SER A 1 72 ? 0.163 -0.579 21.593 1.00 74.75 72 SER A C 1
ATOM 599 O O . SER A 1 72 ? -1.019 -0.329 21.808 1.00 74.75 72 SER A O 1
ATOM 601 N N . GLN A 1 73 ? 1.147 0.234 21.988 1.00 76.75 73 GLN A N 1
ATOM 602 C CA . GLN A 1 73 ? 0.934 1.450 22.788 1.00 76.75 73 GLN A CA 1
ATOM 603 C C . GLN A 1 73 ? 0.812 2.738 21.963 1.00 76.75 73 GLN A C 1
ATOM 605 O O . GLN A 1 73 ? 0.605 3.807 22.530 1.00 76.75 73 GLN A O 1
ATOM 610 N N . SER A 1 74 ? 0.955 2.664 20.637 1.00 81.94 74 SER A N 1
ATOM 611 C CA . SER A 1 74 ? 0.870 3.852 19.787 1.00 81.94 74 SER A CA 1
ATOM 612 C C . SER A 1 74 ? -0.566 4.119 19.344 1.00 81.94 74 SER A C 1
ATOM 614 O O . SER A 1 74 ? -1.301 3.183 19.039 1.00 81.94 74 SER A O 1
ATOM 616 N N . ALA A 1 75 ? -0.954 5.392 19.258 1.00 87.56 75 ALA A N 1
ATOM 617 C CA . ALA A 1 75 ? -2.183 5.815 18.578 1.00 87.56 75 ALA A CA 1
ATOM 618 C C . ALA A 1 75 ? -1.942 6.141 17.093 1.00 87.56 75 ALA A C 1
ATOM 620 O O . ALA A 1 75 ? -2.893 6.363 16.347 1.00 87.56 75 ALA A O 1
ATOM 621 N N . ASN A 1 76 ? -0.679 6.164 16.658 1.00 93.00 76 ASN A N 1
ATOM 622 C CA . ASN A 1 76 ? -0.284 6.406 15.279 1.00 93.00 76 ASN A CA 1
ATOM 623 C C . ASN A 1 76 ? 0.719 5.355 14.788 1.00 93.00 76 ASN A C 1
ATOM 625 O O . ASN A 1 76 ? 1.687 5.012 15.471 1.00 93.00 76 ASN A O 1
ATOM 629 N N . TRP A 1 77 ? 0.515 4.855 13.575 1.00 94.38 77 TRP A N 1
ATOM 630 C CA . TRP A 1 77 ? 1.390 3.859 12.962 1.00 94.38 77 TRP A CA 1
ATOM 631 C C . TRP A 1 77 ? 1.754 4.255 11.543 1.00 94.38 77 TRP A C 1
ATOM 633 O O . TRP A 1 77 ? 0.924 4.782 10.806 1.00 94.38 77 TRP A O 1
ATOM 643 N N . LYS A 1 78 ? 2.994 3.958 11.146 1.00 94.25 78 LYS A N 1
ATOM 644 C CA . LYS A 1 78 ? 3.491 4.214 9.794 1.00 94.25 78 LYS A CA 1
ATOM 645 C C . LYS A 1 78 ? 3.819 2.909 9.089 1.00 94.25 78 LYS A C 1
ATOM 647 O O . LYS A 1 78 ? 4.607 2.113 9.593 1.00 94.25 78 LYS A O 1
ATOM 652 N N . ILE A 1 79 ? 3.238 2.725 7.908 1.00 95.75 79 ILE A N 1
ATOM 653 C CA . ILE A 1 79 ? 3.592 1.658 6.971 1.00 95.75 79 ILE A CA 1
ATOM 654 C C . ILE A 1 79 ? 3.914 2.330 5.641 1.00 95.75 79 ILE A C 1
ATOM 656 O O . ILE A 1 79 ? 3.060 2.970 5.029 1.00 95.75 79 ILE A O 1
ATOM 660 N N . GLY A 1 80 ? 5.172 2.220 5.212 1.00 94.62 80 GLY A N 1
ATOM 661 C CA . GLY A 1 80 ? 5.652 2.925 4.027 1.00 94.62 80 GLY A CA 1
ATOM 662 C C . GLY A 1 80 ? 5.445 4.439 4.152 1.00 94.62 80 GLY A C 1
ATOM 663 O O . GLY A 1 80 ? 5.900 5.055 5.114 1.00 94.62 80 GLY A O 1
ATOM 664 N N . CYS A 1 81 ? 4.754 5.025 3.176 1.00 96.81 81 CYS A N 1
ATOM 665 C CA . CYS A 1 81 ? 4.429 6.453 3.120 1.00 96.81 81 CYS A CA 1
ATOM 666 C C . CYS A 1 81 ? 3.014 6.783 3.600 1.00 96.81 81 CYS A C 1
ATOM 668 O O . CYS A 1 81 ? 2.454 7.818 3.239 1.00 96.81 81 CYS A O 1
ATOM 670 N N . THR A 1 82 ? 2.429 5.897 4.401 1.00 97.44 82 THR A N 1
ATOM 671 C CA . THR A 1 82 ? 1.103 6.082 4.973 1.00 97.44 82 THR A CA 1
ATOM 672 C C . THR A 1 82 ? 1.189 6.123 6.487 1.00 97.44 82 THR A C 1
ATOM 674 O O . THR A 1 82 ? 1.825 5.265 7.102 1.00 97.44 82 THR A O 1
ATOM 677 N N . GLU A 1 83 ? 0.526 7.107 7.088 1.00 97.06 83 GLU A N 1
ATOM 678 C CA . GLU A 1 83 ? 0.291 7.162 8.528 1.00 97.06 83 GLU A CA 1
ATOM 679 C C . GLU A 1 83 ? -1.177 6.867 8.813 1.00 97.06 83 GLU A C 1
ATOM 681 O O . GLU A 1 83 ? -2.075 7.390 8.156 1.00 97.06 83 GLU A O 1
ATOM 686 N N . THR A 1 84 ? -1.403 6.001 9.791 1.00 96.69 84 THR A N 1
ATOM 687 C CA . THR A 1 84 ? -2.721 5.661 10.314 1.00 96.69 84 THR A CA 1
ATOM 688 C C . THR A 1 84 ? -2.818 6.190 11.729 1.00 96.69 84 THR A C 1
ATOM 690 O O . THR A 1 84 ? -1.992 5.821 12.560 1.00 96.69 84 THR A O 1
ATOM 693 N N . ILE A 1 85 ? -3.812 7.028 12.003 1.00 96.38 85 ILE A N 1
ATOM 694 C CA . ILE A 1 85 ? -4.052 7.618 13.322 1.00 96.38 85 ILE A CA 1
ATOM 695 C C . ILE A 1 85 ? -5.394 7.110 13.836 1.00 96.38 85 ILE A C 1
ATOM 697 O O . ILE A 1 85 ? -6.419 7.290 13.177 1.00 96.38 85 ILE A O 1
ATOM 701 N N . LYS A 1 86 ? -5.384 6.468 15.003 1.00 93.38 86 LYS A N 1
ATOM 702 C CA . LYS A 1 86 ? -6.588 6.003 15.688 1.00 93.38 86 LYS A CA 1
ATOM 703 C C . LYS A 1 86 ? -7.272 7.162 16.411 1.00 93.38 86 LYS A C 1
ATOM 705 O O . LYS A 1 86 ? -6.637 7.860 17.194 1.00 93.38 86 LYS A O 1
ATOM 710 N N . GLU A 1 87 ? -8.573 7.296 16.194 1.00 92.75 87 GLU A N 1
ATOM 711 C CA . GLU A 1 87 ? -9.491 8.119 16.984 1.00 92.75 87 GLU A CA 1
ATOM 712 C C . GLU A 1 87 ? -10.577 7.226 17.611 1.00 92.75 87 GLU A C 1
ATOM 714 O O . GLU A 1 87 ? -10.595 6.011 17.398 1.00 92.75 87 GLU A O 1
ATOM 719 N N . ASP A 1 88 ? -11.477 7.812 18.403 1.00 87.56 88 ASP A N 1
ATOM 720 C CA . ASP A 1 88 ? -12.457 7.065 19.202 1.00 87.56 88 ASP A CA 1
ATOM 721 C C . ASP A 1 88 ? -13.369 6.153 18.366 1.00 87.56 88 ASP A C 1
ATOM 723 O O . ASP A 1 88 ? -13.679 5.039 18.785 1.00 87.56 88 ASP A O 1
ATOM 727 N N . SER A 1 89 ? -13.786 6.604 17.179 1.00 91.62 89 SER A N 1
ATOM 728 C CA . SER A 1 89 ? -14.763 5.905 16.327 1.00 91.62 89 SER A CA 1
ATOM 729 C C . SER A 1 89 ? -14.267 5.586 14.916 1.00 91.62 89 SER A C 1
ATOM 731 O O . SER A 1 89 ? -15.033 5.071 14.098 1.00 91.62 89 SER A O 1
ATOM 733 N N . LYS A 1 90 ? -13.013 5.926 14.602 1.00 95.56 90 LYS A N 1
ATOM 734 C CA . LYS A 1 90 ? -12.465 5.812 13.249 1.00 95.56 90 LYS A CA 1
ATOM 735 C C . LYS A 1 90 ? -10.943 5.772 13.232 1.00 95.56 90 LYS A C 1
ATOM 737 O O . LYS A 1 90 ? -10.272 6.080 14.216 1.00 95.56 90 LYS A O 1
ATOM 742 N N . TYR A 1 91 ? -10.406 5.484 12.055 1.00 96.81 91 TYR A N 1
ATOM 743 C CA . TYR A 1 91 ? -8.998 5.658 11.731 1.00 96.81 91 TYR A CA 1
ATOM 744 C C . TYR A 1 91 ? -8.847 6.701 10.625 1.00 96.81 91 TYR A C 1
ATOM 746 O O . TYR A 1 91 ? -9.458 6.575 9.565 1.00 96.81 91 TYR A O 1
ATOM 754 N N . ASN A 1 92 ? -8.017 7.719 10.850 1.00 97.81 92 ASN A N 1
ATOM 755 C CA . ASN A 1 92 ? -7.634 8.656 9.797 1.00 97.81 92 ASN A CA 1
ATOM 756 C C . ASN A 1 92 ? -6.398 8.116 9.077 1.00 97.81 92 ASN A C 1
ATOM 758 O O . ASN A 1 92 ? -5.399 7.775 9.718 1.00 97.81 92 ASN A O 1
ATOM 762 N N . LEU A 1 93 ? -6.450 8.084 7.750 1.00 98.12 93 LEU A N 1
ATOM 763 C CA . LEU A 1 93 ? -5.328 7.691 6.911 1.00 98.12 93 LEU A CA 1
ATOM 764 C C . LEU A 1 93 ? -4.766 8.917 6.201 1.00 98.12 93 LEU A C 1
ATOM 766 O O . LEU A 1 93 ? -5.495 9.674 5.558 1.00 98.12 93 LEU A O 1
ATOM 770 N N . TYR A 1 94 ? -3.451 9.079 6.279 1.00 98.31 94 TYR A N 1
ATOM 771 C CA . TYR A 1 94 ? -2.706 10.156 5.639 1.00 98.31 94 TYR A CA 1
ATOM 772 C C . TYR A 1 94 ? -1.672 9.585 4.682 1.00 98.31 94 TYR A C 1
ATOM 774 O O . TYR A 1 94 ? -1.024 8.579 4.979 1.00 98.31 94 TYR A O 1
ATOM 782 N N . PHE A 1 95 ? -1.471 10.261 3.557 1.00 97.88 95 PHE A N 1
ATOM 783 C CA . PHE A 1 95 ? -0.304 10.053 2.714 1.00 97.88 95 PHE A CA 1
ATOM 784 C C . PHE A 1 95 ? 0.748 11.110 3.046 1.00 97.88 95 PHE A C 1
ATOM 786 O O . PHE A 1 95 ? 0.480 12.312 2.999 1.00 97.88 95 PHE A O 1
ATOM 793 N N . LEU A 1 96 ? 1.947 10.648 3.397 1.00 96.38 96 LEU A N 1
ATOM 794 C CA . LEU A 1 96 ? 3.074 11.488 3.781 1.00 96.38 96 LEU A CA 1
ATOM 795 C C . LEU A 1 96 ? 4.245 11.163 2.873 1.00 96.38 96 LEU A C 1
ATOM 797 O O . LEU A 1 96 ? 4.946 10.161 3.053 1.00 96.38 96 LEU A O 1
ATOM 801 N N . TYR A 1 97 ? 4.477 12.035 1.900 1.00 95.69 97 TYR A N 1
ATOM 802 C CA . TYR A 1 97 ? 5.655 11.927 1.073 1.00 95.69 97 TYR A CA 1
ATOM 803 C C . TYR A 1 97 ? 6.919 12.087 1.925 1.00 95.69 97 TYR A C 1
ATOM 805 O O . TYR A 1 97 ? 7.097 13.034 2.690 1.00 95.69 97 TYR A O 1
ATOM 813 N N . SER A 1 98 ? 7.834 11.151 1.729 1.00 92.56 98 SER A N 1
ATOM 814 C CA . SER A 1 98 ? 9.198 11.166 2.229 1.00 92.56 98 SER A CA 1
ATOM 815 C C . SER A 1 98 ? 10.115 10.620 1.137 1.00 92.56 98 SER A C 1
ATOM 817 O O . SER A 1 98 ? 9.655 10.037 0.154 1.00 92.56 98 SER A O 1
ATOM 819 N N . LYS A 1 99 ? 11.432 10.748 1.315 1.00 89.94 99 LYS A N 1
ATOM 820 C CA . LYS A 1 99 ? 12.405 10.163 0.377 1.00 89.94 99 LYS A CA 1
ATOM 821 C C . LYS A 1 99 ? 12.213 8.648 0.198 1.00 89.94 99 LYS A C 1
ATOM 823 O O . LYS A 1 99 ? 12.451 8.140 -0.892 1.00 89.94 99 LYS A O 1
ATOM 828 N N . ASN A 1 100 ? 11.694 7.956 1.216 1.00 90.94 100 ASN A N 1
ATOM 829 C CA . ASN A 1 100 ? 11.409 6.518 1.173 1.00 90.94 100 ASN A CA 1
ATOM 830 C C . ASN A 1 100 ? 10.254 6.156 0.226 1.00 90.94 100 ASN A C 1
ATOM 832 O O . ASN A 1 100 ? 10.091 4.987 -0.112 1.00 90.94 100 ASN A O 1
ATOM 836 N N . CYS A 1 101 ? 9.450 7.127 -0.222 1.00 94.81 101 CYS A N 1
ATOM 837 C CA . CYS A 1 101 ? 8.428 6.880 -1.240 1.00 94.81 101 CYS A CA 1
ATOM 838 C C . CYS A 1 101 ? 9.031 6.700 -2.632 1.00 94.81 101 CYS A C 1
ATOM 840 O O . CYS A 1 101 ? 8.359 6.168 -3.512 1.00 94.81 101 CYS A O 1
ATOM 842 N N . GLY A 1 102 ? 10.283 7.122 -2.827 1.00 94.56 102 GLY A N 1
ATOM 843 C CA . GLY A 1 102 ? 10.931 7.175 -4.128 1.00 94.56 102 GLY A CA 1
ATOM 844 C C . GLY A 1 102 ? 10.439 8.342 -4.978 1.00 94.56 102 GLY A C 1
ATOM 845 O O . GLY A 1 102 ? 9.452 9.010 -4.675 1.00 94.56 102 GLY A O 1
ATOM 846 N N . ASN A 1 103 ? 11.149 8.575 -6.075 1.00 94.62 103 ASN A N 1
ATOM 847 C CA . ASN A 1 103 ? 10.833 9.615 -7.044 1.00 94.62 103 ASN A CA 1
ATOM 848 C C . ASN A 1 103 ? 9.561 9.277 -7.852 1.00 94.62 103 ASN A C 1
ATOM 850 O O . ASN A 1 103 ? 9.289 8.094 -8.068 1.00 94.62 103 ASN A O 1
ATOM 854 N N . PRO A 1 104 ? 8.830 10.280 -8.370 1.00 93.75 104 PRO A N 1
ATOM 855 C CA . PRO A 1 104 ? 9.124 11.711 -8.268 1.0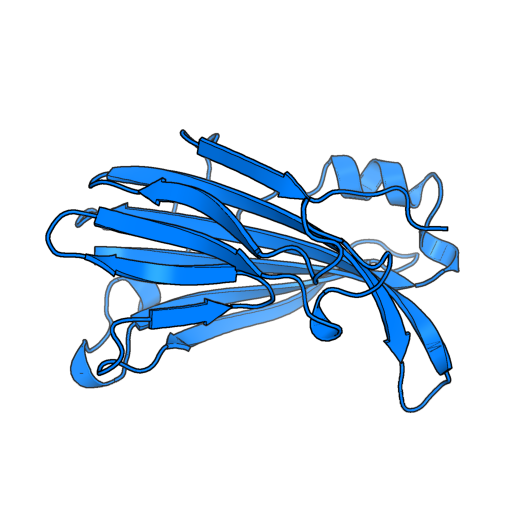0 93.75 104 PRO A CA 1
ATOM 856 C C . PRO A 1 104 ? 8.849 12.279 -6.871 1.00 93.75 104 PRO A C 1
ATOM 858 O O . PRO A 1 104 ? 8.061 11.729 -6.096 1.00 93.75 104 PRO A O 1
ATOM 861 N N . ILE A 1 105 ? 9.510 13.399 -6.565 1.00 93.38 105 ILE A N 1
ATOM 862 C CA . ILE A 1 105 ? 9.189 14.182 -5.373 1.00 93.38 105 ILE A CA 1
ATOM 863 C C . ILE A 1 105 ? 7.772 14.726 -5.517 1.00 93.38 105 ILE A C 1
ATOM 865 O O . ILE A 1 105 ? 7.436 15.328 -6.534 1.00 93.38 105 ILE A O 1
ATOM 869 N N . ARG A 1 106 ? 6.954 14.514 -4.485 1.00 93.50 106 ARG A N 1
ATOM 870 C CA . ARG A 1 106 ? 5.581 15.014 -4.429 1.00 93.50 106 ARG A CA 1
ATOM 871 C C . ARG A 1 106 ? 5.527 16.217 -3.507 1.00 93.50 106 ARG A C 1
ATOM 873 O O . ARG A 1 106 ? 5.940 16.123 -2.349 1.00 93.50 106 ARG A O 1
ATOM 880 N N . TYR A 1 107 ? 5.011 17.326 -4.020 1.00 90.88 107 TYR A N 1
ATOM 881 C CA . TYR A 1 107 ? 4.865 18.573 -3.280 1.00 90.88 107 TYR A CA 1
ATOM 882 C C . TYR A 1 107 ? 3.395 18.849 -2.976 1.00 90.88 107 TYR A C 1
ATOM 884 O O . TYR A 1 107 ? 2.519 18.587 -3.798 1.00 90.88 107 TYR A O 1
ATOM 892 N N . GLY A 1 108 ? 3.135 19.378 -1.785 1.00 89.31 108 GLY A N 1
ATOM 893 C CA . GLY A 1 108 ? 1.839 19.938 -1.424 1.00 89.31 108 GLY A CA 1
ATOM 894 C C . GLY A 1 108 ? 1.663 21.360 -1.962 1.00 89.31 108 GLY A C 1
ATOM 895 O O . GLY A 1 108 ? 2.554 21.938 -2.585 1.00 89.31 108 GLY A O 1
ATOM 896 N N . LYS A 1 109 ? 0.512 21.966 -1.653 1.00 85.12 109 LYS A N 1
ATOM 897 C CA . LYS A 1 109 ? 0.145 23.320 -2.114 1.00 85.12 109 LYS A CA 1
ATOM 898 C C . LYS A 1 109 ? 1.104 24.425 -1.654 1.00 85.12 109 LYS A C 1
ATOM 900 O O . LYS A 1 109 ? 1.176 25.469 -2.287 1.00 85.12 109 LYS A O 1
ATOM 905 N N . THR A 1 110 ? 1.823 24.212 -0.555 1.00 85.69 110 THR A N 1
ATOM 906 C CA . THR A 1 110 ? 2.709 25.200 0.080 1.00 85.69 110 THR A CA 1
ATOM 907 C C . THR A 1 110 ? 4.189 24.989 -0.256 1.00 85.69 110 THR A C 1
ATOM 909 O O . THR A 1 110 ? 5.050 25.407 0.510 1.00 85.69 110 THR A O 1
ATOM 912 N N . PHE A 1 111 ? 4.504 24.311 -1.368 1.00 76.06 111 PHE A N 1
ATOM 913 C CA . PHE A 1 111 ? 5.874 23.964 -1.793 1.00 76.06 111 PHE A CA 1
ATOM 914 C C . PHE A 1 111 ? 6.664 23.061 -0.817 1.00 76.06 111 PHE A C 1
ATOM 916 O O . PHE A 1 111 ? 7.827 22.749 -1.066 1.00 76.06 111 PHE A O 1
ATOM 923 N N . GLY A 1 112 ? 6.040 22.583 0.265 1.00 89.31 112 GLY A N 1
ATOM 924 C CA . GLY A 1 112 ? 6.568 21.514 1.120 1.00 89.31 112 GLY A CA 1
ATOM 925 C C . GLY A 1 112 ? 6.312 20.121 0.537 1.00 89.31 112 GLY A C 1
ATOM 926 O O . GLY A 1 112 ? 5.549 19.973 -0.419 1.00 89.31 112 GLY A O 1
ATOM 927 N N . PHE A 1 113 ? 6.924 19.084 1.119 1.00 93.25 113 PHE A N 1
ATOM 928 C CA . PHE A 1 113 ? 6.589 17.699 0.767 1.00 93.25 113 PHE A CA 1
ATOM 929 C C . PHE A 1 113 ? 5.101 17.426 0.975 1.00 93.25 113 PHE A C 1
ATOM 931 O O . PHE A 1 113 ? 4.491 17.934 1.917 1.00 93.25 113 PHE A O 1
ATOM 938 N N . LEU A 1 114 ? 4.522 16.635 0.072 1.00 95.44 114 LEU A N 1
ATOM 939 C CA . LEU A 1 114 ? 3.108 16.303 0.111 1.00 95.44 114 LEU A CA 1
ATOM 940 C C . LEU A 1 114 ? 2.772 15.613 1.434 1.00 95.44 114 LEU A C 1
ATOM 942 O O . LEU A 1 114 ? 3.299 14.549 1.746 1.00 95.44 114 LEU A O 1
ATOM 946 N N . HIS A 1 115 ? 1.871 16.226 2.186 1.00 95.56 115 HIS A N 1
ATOM 947 C CA . HIS A 1 115 ? 1.250 15.646 3.361 1.00 95.56 115 HIS A CA 1
ATOM 948 C C . HIS A 1 115 ? -0.231 15.977 3.275 1.00 95.56 115 HIS A C 1
ATOM 950 O O . HIS A 1 115 ? -0.622 17.141 3.376 1.00 95.56 115 HIS A O 1
ATOM 956 N N . GLU A 1 116 ? -1.050 14.960 3.045 1.00 95.81 116 GLU A N 1
ATOM 957 C CA . GLU A 1 116 ? -2.488 15.145 2.936 1.00 95.81 116 GLU A CA 1
ATOM 958 C C . GLU A 1 116 ? -3.260 13.959 3.496 1.00 95.81 116 GLU A C 1
ATOM 960 O O . GLU A 1 116 ? -2.772 12.828 3.573 1.00 95.81 116 GLU A O 1
ATOM 965 N N . LYS A 1 117 ? -4.491 14.247 3.908 1.00 97.50 117 LYS A N 1
ATOM 966 C CA . LYS A 1 117 ? -5.431 13.235 4.361 1.00 97.50 117 LYS A CA 1
ATOM 967 C C . LYS A 1 117 ? -5.937 12.455 3.149 1.00 97.50 117 LYS A C 1
ATOM 969 O O . LYS A 1 117 ? -6.466 13.055 2.219 1.00 97.50 117 LYS A O 1
ATOM 974 N N . ALA A 1 118 ? -5.786 11.134 3.182 1.00 98.12 118 ALA A N 1
ATOM 975 C CA . ALA A 1 118 ? -6.298 10.240 2.153 1.00 98.12 118 ALA A CA 1
ATOM 976 C C . ALA A 1 118 ? -7.799 9.993 2.357 1.00 98.12 118 ALA A C 1
ATOM 978 O O . ALA A 1 118 ? -8.602 10.340 1.495 1.00 98.12 118 ALA A O 1
ATOM 979 N N . PHE A 1 119 ? -8.186 9.424 3.503 1.00 98.44 119 PHE A N 1
ATOM 980 C CA . PHE A 1 119 ? -9.584 9.175 3.872 1.00 98.44 119 PHE A CA 1
ATOM 981 C C . PHE A 1 119 ? -9.724 8.765 5.346 1.00 98.44 119 PHE A C 1
ATOM 983 O O . PHE A 1 119 ? -8.735 8.488 6.025 1.00 98.44 119 PHE A O 1
ATOM 990 N N . ASP A 1 120 ? -10.971 8.701 5.813 1.00 97.88 120 ASP A N 1
ATOM 991 C CA . ASP A 1 120 ? -11.360 8.098 7.094 1.00 97.88 120 ASP A CA 1
ATOM 992 C C . ASP A 1 120 ? -11.865 6.674 6.890 1.00 97.88 120 ASP A C 1
ATOM 994 O O . ASP A 1 120 ? -12.535 6.412 5.890 1.00 97.88 120 ASP A O 1
ATOM 998 N N . ILE A 1 121 ? -11.586 5.793 7.849 1.00 97.81 121 ILE A N 1
ATOM 999 C CA . ILE A 1 121 ? -12.130 4.435 7.939 1.00 97.81 121 ILE A CA 1
ATOM 1000 C C . ILE A 1 121 ? -12.964 4.308 9.206 1.00 97.81 121 ILE A C 1
ATOM 1002 O O . ILE A 1 121 ? -12.439 4.431 10.313 1.00 97.81 121 ILE A O 1
ATOM 1006 N N . PHE A 1 122 ? -14.253 4.052 9.020 1.00 96.81 122 PHE A N 1
ATOM 1007 C CA . PHE A 1 122 ? -15.198 3.660 10.058 1.00 96.81 122 PHE A CA 1
ATOM 1008 C C . PHE A 1 122 ? -15.335 2.132 10.114 1.00 96.81 122 PHE A C 1
ATOM 1010 O O . PHE A 1 122 ? -14.792 1.403 9.280 1.00 96.81 122 PHE A O 1
ATOM 1017 N N . SER A 1 123 ? -16.085 1.646 11.102 1.00 95.38 123 SER A N 1
ATOM 1018 C CA . SER A 1 123 ? -16.343 0.217 11.271 1.00 95.38 123 SER A CA 1
ATOM 1019 C C . SER A 1 123 ? -16.931 -0.419 10.001 1.00 95.38 123 SER A C 1
ATOM 1021 O O . SER A 1 123 ? -17.871 0.095 9.399 1.00 95.38 123 SER A O 1
ATOM 1023 N N . ASN A 1 124 ? -16.359 -1.557 9.621 1.00 94.94 124 ASN A N 1
ATOM 1024 C CA . ASN A 1 124 ? -16.597 -2.387 8.443 1.00 94.94 124 ASN A CA 1
ATOM 1025 C C . ASN A 1 124 ? -16.301 -1.741 7.079 1.00 94.94 124 ASN A C 1
ATOM 1027 O O . ASN A 1 124 ? -16.541 -2.375 6.049 1.00 94.94 124 ASN A O 1
ATOM 1031 N N . GLU A 1 125 ? -15.716 -0.542 7.045 1.00 96.62 125 GLU A N 1
ATOM 1032 C CA . GLU A 1 125 ? -15.239 0.054 5.798 1.00 96.62 125 GLU A CA 1
ATOM 1033 C C . GLU A 1 125 ? -13.858 -0.479 5.417 1.00 96.62 125 GLU A C 1
ATOM 1035 O O . GLU A 1 125 ? -12.964 -0.630 6.254 1.00 96.62 125 GLU A O 1
ATOM 1040 N N . PHE A 1 126 ? -13.668 -0.724 4.126 1.00 97.25 126 PHE A N 1
ATOM 1041 C CA . PHE A 1 126 ? -12.405 -1.111 3.523 1.00 97.25 126 PHE A CA 1
ATOM 1042 C C . PHE A 1 126 ? -11.851 0.034 2.662 1.00 97.25 126 PHE A C 1
ATOM 1044 O O . PHE A 1 126 ? -12.456 0.455 1.678 1.00 97.25 126 PHE A O 1
ATOM 1051 N N . GLY A 1 127 ? -10.653 0.508 3.002 1.00 98.50 127 GLY A N 1
ATOM 1052 C CA . GLY A 1 127 ? -9.892 1.473 2.217 1.00 98.50 127 GLY A CA 1
ATOM 1053 C C . GLY A 1 127 ? -8.631 0.895 1.586 1.00 98.50 127 GLY A C 1
ATOM 1054 O O . GLY A 1 127 ? -7.997 -0.012 2.132 1.00 98.50 127 GLY A O 1
ATOM 1055 N N . ARG A 1 128 ? -8.213 1.482 0.463 1.00 98.69 128 ARG A N 1
ATOM 1056 C CA . ARG A 1 128 ? -6.955 1.163 -0.219 1.00 98.69 128 ARG A CA 1
ATOM 1057 C C . ARG A 1 128 ? -6.166 2.420 -0.574 1.00 98.69 128 ARG A C 1
ATOM 1059 O O . ARG A 1 128 ? -6.688 3.332 -1.207 1.00 98.69 128 ARG A O 1
ATOM 1066 N N . ILE A 1 129 ? -4.881 2.434 -0.232 1.00 98.69 129 ILE A N 1
ATOM 1067 C CA . ILE A 1 129 ? -3.918 3.451 -0.674 1.00 98.69 129 ILE A CA 1
ATOM 1068 C C . ILE A 1 129 ? -2.934 2.815 -1.647 1.00 98.69 129 ILE A C 1
ATOM 1070 O O . ILE A 1 129 ? -2.381 1.759 -1.352 1.00 98.69 129 ILE A O 1
ATOM 1074 N N . LEU A 1 130 ? -2.692 3.466 -2.787 1.00 98.19 130 LEU A N 1
ATOM 1075 C CA . LEU A 1 130 ? -1.683 3.060 -3.762 1.00 98.19 130 LEU A CA 1
ATOM 1076 C C . LEU A 1 130 ? -0.721 4.205 -4.054 1.00 98.19 130 LEU A C 1
ATOM 1078 O O . LEU A 1 130 ? -1.147 5.318 -4.354 1.00 98.19 130 LEU A O 1
ATOM 1082 N N . TYR A 1 131 ? 0.575 3.922 -4.068 1.00 98.06 131 TYR A N 1
ATOM 1083 C CA . TYR A 1 131 ? 1.574 4.862 -4.568 1.00 98.06 131 TYR A CA 1
ATOM 1084 C C . TYR A 1 131 ? 2.752 4.120 -5.184 1.00 98.06 131 TYR A C 1
ATOM 1086 O O . TYR A 1 131 ? 3.094 3.010 -4.777 1.00 98.06 131 TYR A O 1
ATOM 1094 N N . ASN A 1 132 ? 3.390 4.727 -6.178 1.00 97.38 132 ASN A N 1
ATOM 1095 C CA . ASN A 1 132 ? 4.558 4.149 -6.829 1.00 97.38 132 ASN A CA 1
ATOM 1096 C C . ASN A 1 132 ? 5.799 5.025 -6.637 1.00 97.38 132 ASN A C 1
ATOM 1098 O O . ASN A 1 132 ? 5.708 6.183 -6.235 1.00 97.38 132 ASN A O 1
ATOM 1102 N N . GLY A 1 133 ? 6.975 4.468 -6.885 1.00 96.94 133 GLY A N 1
ATOM 1103 C CA . GLY A 1 133 ? 8.208 5.219 -6.713 1.00 96.94 133 GLY A CA 1
ATOM 1104 C C . GLY A 1 133 ? 9.378 4.611 -7.448 1.00 96.94 133 GLY A C 1
ATOM 1105 O O . GLY A 1 133 ? 9.450 3.396 -7.619 1.00 96.94 133 GLY A O 1
ATOM 1106 N N . ARG A 1 134 ? 10.304 5.470 -7.863 1.00 96.06 134 ARG A N 1
ATOM 1107 C CA . ARG A 1 134 ? 11.604 5.096 -8.410 1.00 96.06 134 ARG A CA 1
ATOM 1108 C C . ARG A 1 134 ? 12.694 5.345 -7.378 1.00 96.06 134 ARG A C 1
ATOM 1110 O O . ARG A 1 134 ? 12.809 6.443 -6.829 1.00 96.06 134 ARG A O 1
ATOM 1117 N N . HIS A 1 135 ? 13.510 4.333 -7.167 1.00 95.00 135 HIS A N 1
ATOM 1118 C CA . HIS A 1 135 ? 14.517 4.255 -6.126 1.00 95.00 135 HIS A CA 1
ATOM 1119 C C . HIS A 1 135 ? 15.875 3.946 -6.745 1.00 95.00 135 HIS A C 1
ATOM 1121 O O . HIS A 1 135 ? 15.955 3.418 -7.856 1.00 95.00 135 HIS A O 1
ATOM 1127 N N . THR A 1 136 ? 16.920 4.271 -5.998 1.00 92.69 136 THR A N 1
ATOM 1128 C CA . THR A 1 136 ? 18.295 3.901 -6.319 1.00 92.69 136 THR A CA 1
ATOM 1129 C C . THR A 1 136 ? 18.772 2.969 -5.220 1.00 92.69 136 THR A C 1
ATOM 1131 O O . THR A 1 136 ? 18.694 3.326 -4.045 1.00 92.69 136 THR A O 1
ATOM 1134 N N . ASP A 1 137 ? 19.211 1.776 -5.595 1.00 87.25 137 ASP A N 1
ATOM 1135 C CA . ASP A 1 137 ? 19.826 0.826 -4.676 1.00 87.25 137 ASP A CA 1
ATOM 1136 C C . ASP A 1 137 ? 21.150 1.404 -4.148 1.00 87.25 137 ASP A C 1
ATOM 1138 O O . ASP A 1 137 ? 21.959 1.912 -4.927 1.00 87.25 137 ASP A O 1
ATOM 1142 N N . SER A 1 138 ? 21.347 1.399 -2.827 1.00 83.81 138 SER A N 1
ATOM 1143 C CA . SER A 1 138 ? 22.501 2.057 -2.197 1.00 83.81 138 SER A CA 1
ATOM 1144 C C . SER A 1 138 ? 23.826 1.383 -2.525 1.00 83.81 138 SER A C 1
ATOM 1146 O O . SER A 1 138 ? 24.854 2.057 -2.541 1.00 83.81 138 SER A O 1
ATOM 1148 N N . ASP A 1 139 ? 23.794 0.077 -2.782 1.00 85.75 139 ASP A N 1
ATOM 1149 C CA . ASP A 1 139 ? 24.991 -0.749 -2.894 1.00 85.75 139 ASP A CA 1
ATOM 1150 C C . ASP A 1 139 ? 25.446 -0.836 -4.354 1.00 85.75 139 ASP A C 1
ATOM 1152 O O . ASP A 1 139 ? 26.639 -0.819 -4.652 1.00 85.75 139 ASP A O 1
ATOM 1156 N N . THR A 1 140 ? 24.488 -0.893 -5.278 1.00 87.75 140 THR A N 1
ATOM 1157 C CA . THR A 1 140 ? 24.735 -1.062 -6.717 1.00 87.75 140 THR A CA 1
ATOM 1158 C C . THR A 1 140 ? 24.558 0.225 -7.521 1.00 87.75 140 THR A C 1
ATOM 1160 O O . THR A 1 140 ? 25.037 0.311 -8.649 1.00 87.75 140 THR A O 1
ATOM 1163 N N . GLY A 1 141 ? 23.857 1.228 -6.982 1.00 88.50 141 GLY A N 1
ATOM 1164 C CA . GLY A 1 141 ? 23.455 2.426 -7.723 1.00 88.50 141 GLY A CA 1
ATOM 1165 C C . GLY A 1 141 ? 22.373 2.165 -8.780 1.00 88.50 141 GLY A C 1
ATOM 1166 O O . GLY A 1 141 ? 21.979 3.084 -9.506 1.00 88.50 141 GLY A O 1
ATOM 1167 N N . GLU A 1 142 ? 21.876 0.929 -8.880 1.00 90.50 142 GLU A N 1
ATOM 1168 C CA . GLU A 1 142 ? 20.902 0.536 -9.887 1.00 90.50 142 GLU A CA 1
ATOM 1169 C C . GLU A 1 142 ? 19.509 1.069 -9.571 1.00 90.50 142 GLU A C 1
ATOM 1171 O O . GLU A 1 142 ? 19.086 1.216 -8.421 1.00 90.50 142 GLU A O 1
ATOM 1176 N N . TRP A 1 143 ? 18.770 1.365 -10.636 1.00 92.38 143 TRP A N 1
ATOM 1177 C CA . TRP A 1 143 ? 17.421 1.893 -10.509 1.00 92.38 143 TRP A CA 1
ATOM 1178 C C . TRP A 1 143 ? 16.411 0.760 -10.408 1.00 92.38 143 TRP A C 1
ATOM 1180 O O . TRP A 1 143 ? 16.275 -0.063 -11.323 1.00 92.38 143 TRP A O 1
ATOM 1190 N N . PHE A 1 144 ? 15.610 0.807 -9.351 1.00 94.94 144 PHE A N 1
ATOM 1191 C CA . PHE A 1 144 ? 14.446 -0.049 -9.192 1.00 94.94 144 PHE A CA 1
ATOM 1192 C C . PHE A 1 144 ? 13.190 0.780 -8.946 1.00 94.94 144 PHE A C 1
ATOM 1194 O O . PHE A 1 144 ? 13.217 1.969 -8.629 1.00 94.94 144 PHE A O 1
ATOM 1201 N N . TYR A 1 145 ? 12.053 0.147 -9.156 1.00 96.75 145 TYR A N 1
ATOM 1202 C CA . TYR A 1 145 ? 10.745 0.767 -9.112 1.00 96.75 145 TYR A CA 1
ATOM 1203 C C . TYR A 1 145 ? 9.889 -0.033 -8.149 1.00 96.75 145 TYR A C 1
ATOM 1205 O O . TYR A 1 145 ? 10.060 -1.247 -8.036 1.00 96.75 145 TYR A O 1
ATOM 1213 N N . SER A 1 146 ? 8.958 0.633 -7.479 1.00 97.12 146 SER A N 1
ATOM 1214 C CA . SER A 1 146 ? 7.984 -0.034 -6.631 1.00 97.12 146 SER A CA 1
ATOM 1215 C C . SER A 1 146 ? 6.567 0.475 -6.843 1.00 97.12 146 SER A C 1
ATOM 1217 O O . SER A 1 146 ? 6.346 1.632 -7.193 1.00 97.12 146 SER A O 1
ATOM 1219 N N . LEU A 1 147 ? 5.607 -0.4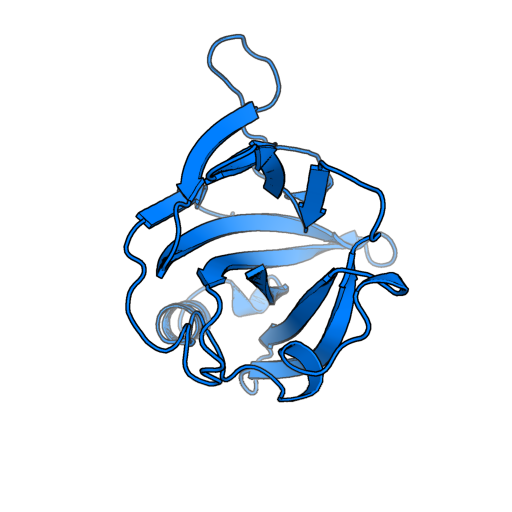14 -6.611 1.00 97.81 147 LEU A N 1
ATOM 1220 C CA . LEU A 1 147 ? 4.200 -0.122 -6.381 1.00 97.81 147 LEU A CA 1
ATOM 1221 C C . LEU A 1 147 ? 3.876 -0.602 -4.965 1.00 97.81 147 LEU A C 1
ATOM 1223 O O . LEU A 1 147 ? 4.062 -1.774 -4.646 1.00 97.81 147 LEU A O 1
ATOM 1227 N N . ASN A 1 148 ? 3.412 0.315 -4.129 1.00 98.25 148 ASN A N 1
ATOM 1228 C CA . ASN A 1 148 ? 3.048 0.082 -2.741 1.00 98.25 148 ASN A CA 1
ATOM 1229 C C . ASN A 1 148 ? 1.533 0.159 -2.624 1.00 98.25 148 ASN A C 1
ATOM 1231 O O . ASN A 1 148 ? 0.919 1.081 -3.166 1.00 98.25 148 ASN A O 1
ATOM 1235 N N . ILE A 1 149 ? 0.947 -0.808 -1.930 1.00 98.56 149 ILE A N 1
ATOM 1236 C CA . ILE A 1 149 ? -0.489 -0.915 -1.713 1.00 98.56 149 ILE A CA 1
ATOM 1237 C C . ILE A 1 149 ? -0.710 -1.187 -0.232 1.00 98.56 149 ILE A C 1
ATOM 1239 O O . ILE A 1 149 ? -0.196 -2.172 0.295 1.00 98.56 149 ILE A O 1
ATOM 1243 N N . LEU A 1 150 ? -1.494 -0.339 0.424 1.00 98.62 150 LEU A N 1
ATOM 1244 C CA . LEU A 1 150 ? -1.970 -0.576 1.779 1.00 98.62 150 LEU A CA 1
ATOM 1245 C C . LEU A 1 150 ? -3.483 -0.777 1.742 1.00 98.62 150 LEU A C 1
ATOM 1247 O O . LEU A 1 150 ? -4.219 0.138 1.377 1.00 98.62 150 LEU A O 1
ATOM 1251 N N . ASN A 1 151 ? -3.931 -1.966 2.130 1.00 98.62 151 ASN A N 1
ATOM 1252 C CA . ASN A 1 151 ? -5.332 -2.269 2.395 1.00 98.62 151 ASN A CA 1
ATOM 1253 C C . ASN A 1 151 ? -5.597 -2.126 3.898 1.00 98.62 151 ASN A C 1
ATOM 1255 O O . ASN A 1 151 ? -4.819 -2.629 4.713 1.00 98.62 151 ASN A O 1
ATOM 1259 N N . VAL A 1 152 ? -6.688 -1.449 4.255 1.00 98.12 152 VAL A N 1
ATOM 1260 C CA . VAL A 1 152 ? -7.049 -1.119 5.639 1.00 98.12 152 VAL A CA 1
ATOM 1261 C C . VAL A 1 152 ? -8.532 -1.363 5.848 1.00 98.12 152 VAL A C 1
ATOM 1263 O O . VAL A 1 152 ? -9.340 -0.901 5.052 1.00 98.12 152 VAL A O 1
ATOM 1266 N N . CYS A 1 153 ? -8.908 -2.048 6.920 1.00 97.25 153 CYS A N 1
ATOM 1267 C CA . CYS A 1 153 ? -10.303 -2.162 7.331 1.00 97.25 153 CYS A CA 1
ATOM 1268 C C . CYS A 1 153 ? -10.394 -2.203 8.853 1.00 97.25 153 CYS A C 1
ATOM 1270 O O . CYS A 1 153 ? -9.555 -2.832 9.492 1.00 97.25 153 CYS A O 1
ATOM 1272 N N . ASP A 1 154 ? -11.387 -1.539 9.437 1.00 94.12 154 ASP A N 1
ATOM 1273 C CA . ASP A 1 154 ? -11.707 -1.700 10.855 1.00 94.12 154 ASP A CA 1
ATOM 1274 C C . ASP A 1 154 ? -12.895 -2.642 11.006 1.00 94.12 154 ASP A C 1
ATOM 1276 O O . ASP A 1 154 ? -14.011 -2.272 10.685 1.00 94.12 154 ASP A O 1
ATOM 1280 N N . THR A 1 155 ? -12.691 -3.864 11.483 1.00 92.56 155 THR A N 1
ATOM 1281 C CA . THR A 1 155 ? -13.783 -4.830 11.649 1.00 92.56 155 THR A CA 1
ATOM 1282 C C . THR A 1 155 ? -13.556 -5.717 12.865 1.00 92.56 155 THR A C 1
ATOM 1284 O O . THR A 1 155 ? -12.424 -5.907 13.305 1.00 92.56 155 THR A O 1
ATOM 1287 N N . GLU A 1 156 ? -14.630 -6.235 13.451 1.00 89.75 156 GLU A N 1
ATOM 1288 C CA . GLU A 1 156 ? -14.567 -7.316 14.446 1.00 89.75 156 GLU A CA 1
ATOM 1289 C C . GLU A 1 156 ? -14.789 -8.693 13.790 1.00 89.75 156 GLU A C 1
ATOM 1291 O O . GLU A 1 156 ? -14.622 -9.731 14.433 1.00 89.75 156 GLU A O 1
ATOM 1296 N N . GLU A 1 157 ? -15.142 -8.727 12.500 1.00 90.38 157 GLU A N 1
ATOM 1297 C CA . GLU A 1 157 ? -15.378 -9.965 11.770 1.00 90.38 157 GLU A CA 1
ATOM 1298 C C . GLU A 1 157 ? -14.064 -10.672 11.426 1.00 90.38 157 GLU A C 1
ATOM 1300 O O . GLU A 1 157 ? -13.135 -10.111 10.838 1.00 90.38 157 GLU A O 1
ATOM 1305 N N . LYS A 1 158 ? -14.009 -11.969 11.736 1.00 92.56 158 LYS A N 1
ATOM 1306 C CA . LYS A 1 158 ? -12.907 -12.842 11.331 1.00 92.56 158 LYS A CA 1
ATOM 1307 C C . LYS A 1 158 ? -13.140 -13.342 9.909 1.00 92.56 158 LYS A C 1
ATOM 1309 O O . LYS A 1 158 ? -13.686 -14.422 9.704 1.00 92.56 158 LYS A O 1
ATOM 1314 N N . ASN A 1 159 ? -12.727 -12.547 8.927 1.00 93.62 159 ASN A N 1
ATOM 1315 C CA . ASN A 1 159 ? -12.849 -12.881 7.511 1.00 93.62 159 ASN A CA 1
ATOM 1316 C C . ASN A 1 159 ? -11.477 -12.882 6.821 1.00 93.62 159 ASN A C 1
ATOM 1318 O O . ASN A 1 159 ? -10.902 -11.834 6.539 1.00 93.62 159 ASN A O 1
ATOM 1322 N N . TYR A 1 160 ? -10.957 -14.061 6.475 1.00 94.69 160 TYR A N 1
ATOM 1323 C CA . TYR A 1 160 ? -9.659 -14.182 5.794 1.00 94.69 160 TYR A CA 1
ATOM 1324 C C . TYR A 1 160 ? -9.663 -13.609 4.368 1.00 94.69 160 TYR A C 1
ATOM 1326 O O . TYR A 1 160 ? -8.614 -13.259 3.830 1.00 94.69 160 TYR A O 1
ATOM 1334 N N . ASN A 1 161 ? -10.842 -13.464 3.764 1.00 96.06 161 ASN A N 1
ATOM 1335 C CA . ASN A 1 161 ? -11.034 -12.918 2.424 1.00 96.06 161 ASN A CA 1
ATOM 1336 C C . ASN A 1 161 ? -11.421 -11.430 2.452 1.00 96.06 161 ASN A C 1
ATOM 1338 O O . ASN A 1 161 ? -11.871 -10.909 1.435 1.00 96.06 161 ASN A O 1
ATOM 1342 N N . LEU A 1 162 ? -11.240 -10.741 3.587 1.00 95.88 162 LEU A N 1
ATOM 1343 C CA . LEU A 1 162 ? -11.690 -9.361 3.823 1.00 95.88 162 LEU A CA 1
ATOM 1344 C C . LEU A 1 162 ? -11.356 -8.389 2.682 1.00 95.88 162 LEU A C 1
ATOM 1346 O O . LEU A 1 162 ? -12.186 -7.562 2.310 1.00 95.88 162 LEU A O 1
ATOM 1350 N N . PHE A 1 163 ? -10.152 -8.508 2.114 1.00 97.56 163 PHE A N 1
ATOM 1351 C CA . PHE A 1 163 ? -9.663 -7.634 1.045 1.00 97.56 163 PHE A CA 1
ATOM 1352 C C . PHE A 1 163 ? -9.877 -8.186 -0.373 1.00 97.56 163 PHE A C 1
ATOM 1354 O O . PHE A 1 163 ? -9.483 -7.531 -1.338 1.00 97.56 163 PHE A O 1
ATOM 1361 N N . LEU A 1 164 ? -10.496 -9.361 -0.543 1.00 96.31 164 LEU A N 1
ATOM 1362 C CA . LEU A 1 164 ? -10.801 -9.968 -1.851 1.00 96.31 164 LEU A CA 1
ATOM 1363 C C . LEU A 1 164 ? -12.108 -9.415 -2.450 1.00 96.31 164 LEU A C 1
ATOM 1365 O O . LEU A 1 164 ? -12.931 -10.146 -2.994 1.00 96.31 164 LEU A O 1
ATOM 1369 N N . LYS A 1 165 ? -12.290 -8.102 -2.322 1.00 94.44 165 LYS A N 1
ATOM 1370 C CA . LYS A 1 165 ? -13.367 -7.296 -2.898 1.00 94.44 165 LYS A CA 1
ATOM 1371 C C . LYS A 1 165 ? -12.791 -5.951 -3.348 1.00 94.44 165 LYS A C 1
ATOM 1373 O O . LYS A 1 165 ? -11.616 -5.661 -3.103 1.00 94.44 165 LYS A O 1
ATOM 1378 N N . GLU A 1 166 ? -13.601 -5.129 -4.001 1.00 95.62 166 GLU A N 1
ATOM 1379 C CA . GLU A 1 166 ? -13.219 -3.739 -4.262 1.00 95.62 166 GLU A CA 1
ATOM 1380 C C . GLU A 1 166 ? -13.287 -2.901 -2.972 1.00 95.62 166 GLU A C 1
ATOM 1382 O O . GLU A 1 166 ? -14.105 -3.198 -2.096 1.00 95.62 166 GLU A O 1
ATOM 1387 N N . PRO A 1 167 ? -12.401 -1.901 -2.814 1.00 97.50 167 PRO A N 1
ATOM 1388 C CA . PRO A 1 167 ? -12.419 -1.017 -1.661 1.00 97.50 167 PRO A CA 1
ATOM 1389 C C . PRO A 1 167 ? -13.591 -0.042 -1.727 1.00 97.50 167 PRO A C 1
ATOM 1391 O O . PRO A 1 167 ? -13.929 0.470 -2.793 1.00 97.50 167 PRO A O 1
ATOM 1394 N N . ASP A 1 168 ? -14.153 0.271 -0.563 1.00 98.12 168 ASP A N 1
ATOM 1395 C CA . ASP A 1 168 ? -15.164 1.317 -0.405 1.00 98.12 168 ASP A CA 1
ATOM 1396 C C . ASP A 1 168 ? -14.545 2.705 -0.648 1.00 98.12 168 ASP A C 1
ATOM 1398 O O . ASP A 1 168 ? -15.204 3.628 -1.127 1.00 98.12 168 ASP A O 1
ATOM 1402 N N . LYS A 1 169 ? -13.250 2.855 -0.328 1.00 98.38 169 LYS A N 1
ATOM 1403 C CA . LYS A 1 169 ? -12.478 4.094 -0.489 1.00 98.38 169 LYS A CA 1
ATOM 1404 C C . LYS A 1 169 ? -11.117 3.805 -1.109 1.00 98.38 169 LYS A C 1
ATOM 1406 O O . LYS A 1 169 ? -10.383 2.939 -0.641 1.00 98.38 169 LYS A O 1
ATOM 1411 N N . GLU A 1 170 ? -10.735 4.560 -2.133 1.00 98.25 170 GLU A N 1
ATOM 1412 C CA . GLU A 1 170 ? -9.438 4.396 -2.791 1.00 98.25 170 GLU A CA 1
ATOM 1413 C C . GLU A 1 170 ? -8.713 5.737 -2.923 1.00 98.25 170 GLU A C 1
ATOM 1415 O O . GLU A 1 170 ? -9.284 6.729 -3.369 1.00 98.25 170 GLU A O 1
ATOM 1420 N N . TYR A 1 171 ? -7.432 5.753 -2.562 1.00 98.50 171 TYR A N 1
ATOM 1421 C CA . TYR A 1 171 ? -6.544 6.898 -2.730 1.00 98.50 171 TYR A CA 1
ATOM 1422 C C . TYR A 1 171 ? -5.314 6.486 -3.543 1.00 98.50 171 TYR A C 1
ATOM 1424 O O . TYR A 1 171 ? -4.718 5.431 -3.307 1.00 98.50 171 TYR A O 1
ATOM 1432 N N . LYS A 1 172 ? -4.924 7.319 -4.514 1.00 97.69 172 LYS A N 1
ATOM 1433 C CA . LYS A 1 172 ? -3.838 7.034 -5.461 1.00 97.69 172 LYS A CA 1
ATOM 1434 C C . LYS A 1 172 ? -2.863 8.199 -5.555 1.00 97.69 172 LYS A C 1
ATOM 1436 O O . LYS A 1 172 ? -3.253 9.314 -5.868 1.00 97.69 172 LYS A O 1
ATOM 1441 N N . GLN A 1 173 ? -1.584 7.883 -5.401 1.00 96.69 173 GLN A N 1
ATOM 1442 C CA . GLN A 1 173 ? -0.438 8.741 -5.701 1.00 96.69 173 GLN A CA 1
ATOM 1443 C C . GLN A 1 173 ? 0.472 8.026 -6.704 1.00 96.69 173 GLN A C 1
ATOM 1445 O O . GLN A 1 173 ? 1.618 7.666 -6.414 1.00 96.69 173 GLN A O 1
ATOM 1450 N N . LEU A 1 174 ? -0.090 7.741 -7.880 1.00 95.38 174 LEU A N 1
ATOM 1451 C CA . LEU A 1 174 ? 0.575 7.027 -8.966 1.00 95.38 174 LEU A CA 1
ATOM 1452 C C . LEU A 1 174 ? 1.076 8.015 -10.012 1.00 95.38 174 LEU A C 1
ATOM 1454 O O . LEU A 1 174 ? 0.306 8.817 -10.524 1.00 95.38 174 LEU A O 1
ATOM 1458 N N . GLU A 1 175 ? 2.349 7.893 -10.358 1.00 94.06 175 GLU A N 1
ATOM 1459 C CA . GLU A 1 175 ? 3.032 8.772 -11.299 1.00 94.06 175 GLU A CA 1
ATOM 1460 C C . GLU A 1 175 ? 3.651 7.993 -12.457 1.00 94.06 175 GLU A C 1
ATOM 1462 O O . GLU A 1 175 ? 3.886 6.781 -12.377 1.00 94.06 175 GLU A O 1
ATOM 1467 N N . ILE A 1 176 ? 3.961 8.697 -13.544 1.00 88.62 176 ILE A N 1
ATOM 1468 C CA . ILE A 1 176 ? 4.759 8.129 -14.632 1.00 88.62 176 ILE A CA 1
ATOM 1469 C C . ILE A 1 176 ? 6.213 8.041 -14.158 1.00 88.62 176 ILE A C 1
ATOM 1471 O O . ILE A 1 176 ? 6.859 9.049 -13.879 1.00 88.62 176 ILE A O 1
ATOM 1475 N N . LEU A 1 177 ? 6.738 6.818 -14.068 1.00 87.62 177 LEU A N 1
ATOM 1476 C CA . LEU A 1 177 ? 8.119 6.577 -13.652 1.00 87.62 177 LEU A CA 1
ATOM 1477 C C . LEU A 1 177 ? 9.020 6.454 -14.890 1.00 87.62 177 LEU A C 1
ATOM 1479 O O . LEU A 1 177 ? 8.886 5.499 -15.659 1.00 87.62 177 LEU A O 1
ATOM 1483 N N . TYR A 1 178 ? 9.931 7.415 -15.065 1.00 75.06 178 TYR A N 1
ATOM 1484 C CA . TYR A 1 178 ? 10.904 7.471 -16.169 1.00 75.06 178 TYR A CA 1
ATOM 1485 C C . TYR A 1 178 ? 12.215 6.748 -15.880 1.00 75.06 178 TYR A C 1
ATOM 1487 O O . TYR A 1 178 ? 12.569 6.572 -14.693 1.00 75.06 178 TYR A O 1
#

Secondary structure (DSSP, 8-state):
-EEEEEEEEEEEGGGSSTTHHHHHHTS-S--PPPGGGGS--TTT-EEEEEEEEEEETTEEEEEEEEEEEE-TT-SEEEETTEEEEE-SS-EEEEEE--GGG-BSPPB-TTSSBPEEEEEEE-BT-EEEEEEEEEEE-TTT--EEEEEEEEEEEE-SS--TTTTSS--SEEEEE-----